Protein AF-I5C9D3-F1 (afdb_monomer_lite)

Foldseek 3Di:
DDDDDDPPPVVVVVVVVCVVVVVVCCVVVVVVVVVVVVVVVVVVVVVVVVVVVVVVVVVVDDDPDPPFPPDWDFAQADEDDPPPDDDDDDDDDDDDDDPDPDPLSRQKTWTFDDDQPPDFTWIQIDGPVPDGAPSNVFTWGSYWYDDPQAIWTWTCPDRDPVQPPWTFTWGQHPVVSDTHTWGIDRAPAKDFDDDDPQKTWMWGDRPPDIDIDITGD

pLDDT: mean 75.54, std 17.69, range [30.23, 96.38]

Organism: NCBI:txid1189621

Radius of gyration: 32.94 Å; chains: 1; bounding box: 60×42×120 Å

Structure (mmCIF, N/CA/C/O backbone):
data_AF-I5C9D3-F1
#
_entry.id   AF-I5C9D3-F1
#
loop_
_atom_site.group_PDB
_atom_site.id
_atom_site.type_symbol
_atom_site.label_atom_id
_atom_site.label_alt_id
_atom_site.label_comp_id
_atom_site.label_asym_id
_atom_site.label_entity_id
_atom_site.label_seq_id
_atom_site.pdbx_PDB_ins_code
_atom_site.Cartn_x
_atom_site.Cartn_y
_atom_site.Cartn_z
_atom_site.occupancy
_atom_site.B_iso_or_equiv
_atom_site.auth_seq_id
_atom_site.auth_comp_id
_atom_site.auth_asym_id
_atom_site.auth_atom_id
_atom_site.pdbx_PDB_model_num
ATOM 1 N N . MET A 1 1 ? 32.362 -18.340 -86.888 1.00 44.56 1 MET A N 1
ATOM 2 C CA . MET A 1 1 ? 33.212 -17.237 -86.382 1.00 44.56 1 MET A CA 1
ATOM 3 C C . MET A 1 1 ? 32.323 -16.003 -86.368 1.00 44.56 1 MET A C 1
ATOM 5 O O . MET A 1 1 ? 31.859 -15.650 -87.432 1.00 44.56 1 MET A O 1
ATOM 9 N N . LEU A 1 2 ? 3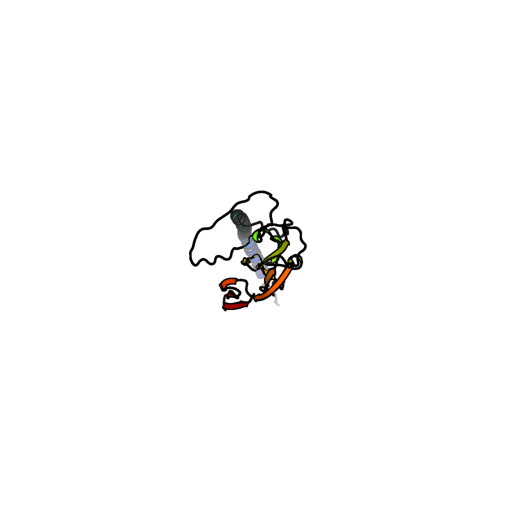1.911 -15.390 -85.261 1.00 42.84 2 LEU A N 1
ATOM 10 C CA . LEU A 1 2 ? 32.605 -15.095 -84.010 1.00 42.84 2 LEU A CA 1
ATOM 11 C C . LEU A 1 2 ? 31.563 -14.928 -82.884 1.00 42.84 2 LEU A C 1
ATOM 13 O O . LEU A 1 2 ? 30.706 -14.055 -82.969 1.00 42.84 2 LEU A O 1
ATOM 17 N N . PHE A 1 3 ? 31.671 -15.722 -81.821 1.00 54.53 3 PHE A N 1
ATOM 18 C CA . PHE A 1 3 ? 31.285 -15.284 -80.479 1.00 54.53 3 PHE A CA 1
ATOM 19 C C . PHE A 1 3 ? 32.591 -14.917 -79.777 1.00 54.53 3 PHE A C 1
ATOM 21 O O . PHE A 1 3 ? 33.431 -15.794 -79.628 1.00 54.53 3 PHE A O 1
ATOM 28 N N . MET A 1 4 ? 32.777 -13.656 -79.384 1.00 46.28 4 MET A N 1
ATOM 29 C CA . MET A 1 4 ? 33.776 -13.205 -78.397 1.00 46.28 4 MET A CA 1
ATOM 30 C C . MET A 1 4 ? 33.366 -11.788 -77.964 1.00 46.28 4 MET A C 1
ATOM 32 O O . MET A 1 4 ? 33.407 -10.852 -78.749 1.00 46.28 4 MET A O 1
ATOM 36 N N . ASN A 1 5 ? 32.642 -11.675 -76.851 1.00 53.62 5 ASN A N 1
ATOM 37 C CA . ASN A 1 5 ? 33.165 -11.427 -75.502 1.00 53.62 5 ASN A CA 1
ATOM 38 C C . ASN A 1 5 ? 33.674 -9.984 -75.311 1.00 53.62 5 ASN A C 1
ATOM 40 O O . ASN A 1 5 ? 34.864 -9.719 -75.424 1.00 53.62 5 ASN A O 1
ATOM 44 N N . ASN A 1 6 ? 32.753 -9.069 -74.986 1.00 52.75 6 ASN A N 1
ATOM 45 C CA . ASN A 1 6 ? 33.064 -7.708 -74.528 1.00 52.75 6 ASN A CA 1
ATOM 46 C C . ASN A 1 6 ? 32.317 -7.351 -73.223 1.00 52.75 6 ASN A C 1
ATOM 48 O O . ASN A 1 6 ? 31.949 -6.202 -73.000 1.00 52.75 6 ASN A O 1
ATOM 52 N N . SER A 1 7 ? 32.033 -8.343 -72.367 1.00 53.72 7 SER A N 1
ATOM 53 C CA . SER A 1 7 ? 31.253 -8.136 -71.131 1.00 53.72 7 SER A CA 1
ATOM 54 C C . SER A 1 7 ? 32.079 -8.230 -69.839 1.00 53.72 7 SER A C 1
ATOM 56 O O . SER A 1 7 ? 31.533 -8.001 -68.763 1.00 53.72 7 SER A O 1
ATOM 58 N N . SER A 1 8 ? 33.379 -8.541 -69.910 1.00 54.94 8 SER A N 1
ATOM 59 C CA . SER A 1 8 ? 34.246 -8.746 -68.734 1.00 54.94 8 SER A CA 1
ATOM 60 C C . SER A 1 8 ? 34.947 -7.476 -68.224 1.00 54.94 8 SER A C 1
ATOM 62 O O . SER A 1 8 ? 35.327 -7.401 -67.055 1.00 54.94 8 SER A O 1
ATOM 64 N N . SER A 1 9 ? 35.115 -6.453 -69.067 1.00 56.62 9 SER A N 1
ATOM 65 C CA . SER A 1 9 ? 35.801 -5.207 -68.675 1.00 56.62 9 SER A CA 1
ATOM 66 C C . SER A 1 9 ? 34.882 -4.230 -67.930 1.00 56.62 9 SER A C 1
ATOM 68 O O . SER A 1 9 ? 35.325 -3.533 -67.019 1.00 56.62 9 SER A O 1
ATOM 70 N N . ILE A 1 10 ? 33.584 -4.219 -68.261 1.00 59.59 10 ILE A N 1
ATOM 71 C CA . ILE A 1 10 ? 32.583 -3.328 -67.647 1.00 59.59 10 ILE A CA 1
ATOM 72 C C . ILE A 1 10 ? 32.251 -3.780 -66.214 1.00 59.59 10 ILE A C 1
ATOM 74 O O . ILE A 1 10 ? 32.163 -2.947 -65.313 1.00 59.59 10 ILE A O 1
ATOM 78 N N . SER A 1 11 ? 32.149 -5.093 -65.967 1.00 60.72 11 SER A N 1
ATOM 79 C CA . SER A 1 11 ? 31.911 -5.654 -64.627 1.00 60.72 11 SER A CA 1
ATOM 80 C C . SER A 1 11 ? 33.066 -5.378 -63.660 1.00 60.72 11 SER A C 1
ATOM 82 O O . SER A 1 11 ? 32.842 -5.095 -62.484 1.00 60.72 11 SER A O 1
ATOM 84 N N . THR A 1 12 ? 34.303 -5.403 -64.161 1.00 67.19 12 THR A N 1
ATOM 85 C CA . THR A 1 12 ? 35.509 -5.151 -63.361 1.00 67.19 12 THR A CA 1
ATOM 86 C C . THR A 1 12 ? 35.604 -3.673 -62.959 1.00 67.19 12 THR A C 1
ATOM 88 O O . THR A 1 12 ? 35.837 -3.366 -61.790 1.00 67.19 12 THR A O 1
ATOM 91 N N . GLY A 1 13 ? 35.328 -2.743 -63.883 1.00 71.94 13 GLY A N 1
ATOM 92 C CA . GLY A 1 13 ? 35.316 -1.302 -63.594 1.00 71.94 13 GLY A CA 1
ATOM 93 C C . GLY A 1 13 ? 34.226 -0.879 -62.600 1.00 71.94 13 GLY A C 1
ATOM 94 O O . GLY A 1 13 ? 34.493 -0.103 -61.682 1.00 71.94 13 GLY A O 1
ATOM 95 N N . LEU A 1 14 ? 33.018 -1.438 -62.724 1.00 79.25 14 LEU A N 1
ATOM 96 C CA . LEU A 1 14 ? 31.890 -1.142 -61.831 1.00 79.25 14 LEU A CA 1
ATOM 97 C C . LEU A 1 14 ? 32.135 -1.687 -60.413 1.00 79.25 14 LEU A C 1
ATOM 99 O O . LEU A 1 14 ? 31.856 -1.003 -59.430 1.00 79.25 14 LEU A O 1
ATOM 103 N N . HIS A 1 15 ? 32.751 -2.868 -60.295 1.00 76.75 15 HIS A N 1
ATOM 104 C CA . HIS A 1 15 ? 33.145 -3.439 -59.005 1.00 76.75 15 HIS A CA 1
ATOM 105 C C . HIS A 1 15 ? 34.202 -2.585 -58.282 1.00 76.75 15 HIS A C 1
ATOM 107 O O . HIS A 1 15 ? 34.102 -2.360 -57.073 1.00 76.75 15 HIS A O 1
ATOM 113 N N . HIS A 1 16 ? 35.190 -2.050 -59.010 1.00 81.06 16 HIS A N 1
ATOM 114 C CA . HIS A 1 16 ? 36.154 -1.111 -58.433 1.00 81.06 16 HIS A CA 1
ATOM 115 C C . HIS A 1 16 ? 35.486 0.199 -57.998 1.00 81.06 16 HIS A C 1
ATOM 117 O O . HIS A 1 16 ? 35.722 0.645 -56.876 1.00 81.06 16 HIS A O 1
ATOM 123 N N . LEU A 1 17 ? 34.612 0.782 -58.826 1.00 84.94 17 LEU A N 1
ATOM 124 C CA . LEU A 1 17 ? 33.878 2.005 -58.486 1.00 84.94 17 LEU A CA 1
ATOM 125 C C . LEU A 1 17 ? 32.998 1.821 -57.241 1.00 84.94 17 LEU A C 1
ATOM 127 O O . LEU A 1 17 ? 33.032 2.653 -56.335 1.00 84.94 17 LEU A O 1
ATOM 131 N N . PHE A 1 18 ? 32.268 0.706 -57.158 1.00 85.94 18 PHE A N 1
ATOM 132 C CA . PHE A 1 18 ? 31.462 0.362 -55.990 1.00 85.94 18 PHE A CA 1
ATOM 133 C C . PHE A 1 18 ? 32.323 0.262 -54.728 1.00 85.94 18 PHE A C 1
ATOM 135 O O . PHE A 1 18 ? 31.988 0.866 -53.712 1.00 85.94 18 PHE A O 1
ATOM 142 N N . ARG A 1 19 ? 33.476 -0.417 -54.798 1.00 83.88 19 ARG A N 1
ATOM 143 C CA . ARG A 1 19 ? 34.412 -0.517 -53.669 1.00 83.88 19 ARG A CA 1
ATOM 144 C C . ARG A 1 19 ? 34.913 0.854 -53.208 1.00 83.88 19 ARG A C 1
ATOM 146 O O . ARG A 1 19 ? 35.034 1.065 -52.006 1.00 83.88 19 ARG A O 1
ATOM 153 N N . TYR A 1 20 ? 35.183 1.778 -54.129 1.00 91.62 20 TYR A N 1
ATOM 154 C CA . TYR A 1 20 ? 35.608 3.14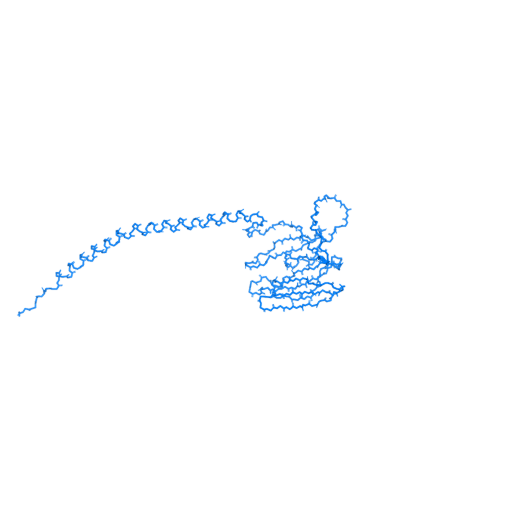0 -53.789 1.00 91.62 20 TYR A CA 1
ATOM 155 C C . TYR A 1 20 ? 34.497 3.957 -53.125 1.00 91.62 20 TYR A C 1
ATOM 157 O O . TYR A 1 20 ? 34.738 4.558 -52.079 1.00 91.62 20 TYR A O 1
ATOM 165 N N . ILE A 1 21 ? 33.287 3.950 -53.692 1.00 91.94 21 ILE A N 1
ATOM 166 C CA . ILE A 1 21 ? 32.133 4.673 -53.133 1.00 91.94 21 ILE A CA 1
ATOM 167 C C . ILE A 1 21 ? 31.781 4.117 -51.754 1.00 91.94 21 ILE A C 1
ATOM 169 O O . ILE A 1 21 ? 31.608 4.877 -50.803 1.00 91.94 21 ILE A O 1
ATOM 173 N N . TRP A 1 22 ? 31.733 2.792 -51.630 1.00 89.12 22 TRP A N 1
ATOM 174 C CA . TRP A 1 22 ? 31.460 2.112 -50.372 1.00 89.12 22 TRP A CA 1
ATOM 175 C C . TRP A 1 22 ? 32.513 2.469 -49.324 1.00 89.12 22 TRP A C 1
ATOM 177 O O . TRP A 1 22 ? 32.169 2.948 -48.252 1.00 89.12 22 TRP A O 1
ATOM 187 N N . ASN A 1 23 ? 33.803 2.361 -49.649 1.00 91.38 23 ASN A N 1
ATOM 188 C CA . ASN A 1 23 ? 34.864 2.738 -48.717 1.00 91.38 23 ASN A CA 1
ATOM 189 C C . ASN A 1 23 ? 34.771 4.219 -48.296 1.00 91.38 23 ASN A C 1
ATOM 191 O O . ASN A 1 23 ? 34.950 4.535 -47.124 1.00 91.38 23 ASN A O 1
ATOM 195 N N . GLY A 1 24 ? 34.415 5.118 -49.221 1.00 94.44 24 GLY A N 1
ATOM 196 C CA . GLY A 1 24 ? 34.177 6.531 -48.920 1.00 94.44 24 GLY A CA 1
ATOM 197 C C . GLY A 1 24 ? 33.017 6.756 -47.945 1.00 94.44 24 GLY A C 1
ATOM 198 O O . GLY A 1 24 ? 33.167 7.503 -46.979 1.00 94.44 24 GLY A O 1
ATOM 199 N N . ILE A 1 25 ? 31.889 6.066 -48.145 1.00 94.25 25 ILE A N 1
ATOM 200 C CA . ILE A 1 25 ? 30.735 6.113 -47.234 1.00 94.25 25 ILE A CA 1
ATOM 201 C C . ILE A 1 25 ? 31.135 5.643 -45.836 1.00 94.25 25 ILE A C 1
ATOM 203 O O . ILE A 1 25 ? 30.821 6.319 -44.858 1.00 94.25 25 ILE A O 1
ATOM 207 N N . PHE A 1 26 ? 31.860 4.528 -45.723 1.00 91.44 26 PHE A N 1
ATOM 208 C CA . PHE A 1 26 ? 32.274 4.002 -44.422 1.00 91.44 26 PHE A CA 1
ATOM 209 C C . PHE A 1 26 ? 33.197 4.971 -43.689 1.00 91.44 26 PHE A C 1
ATOM 211 O O . PHE A 1 26 ? 32.936 5.294 -42.531 1.00 91.44 26 PHE A O 1
ATOM 218 N N . VAL A 1 27 ? 34.211 5.500 -44.376 1.00 94.25 27 VAL A N 1
ATOM 219 C CA . VAL A 1 27 ? 35.160 6.462 -43.797 1.00 94.25 27 VAL A CA 1
ATOM 220 C C . VAL A 1 27 ? 34.457 7.742 -43.341 1.00 94.25 27 VAL A C 1
ATOM 222 O O . VAL A 1 27 ? 34.796 8.269 -42.285 1.00 94.25 27 VAL A O 1
ATOM 225 N N . LEU A 1 28 ? 33.454 8.220 -44.083 1.00 93.00 28 LEU A N 1
ATOM 226 C CA . LEU A 1 28 ? 32.702 9.420 -43.712 1.00 93.00 28 LEU A CA 1
ATOM 227 C C . LEU A 1 28 ? 31.676 9.159 -42.597 1.00 93.00 28 LEU A C 1
ATOM 229 O O . LEU A 1 28 ? 31.485 9.998 -41.721 1.00 93.00 28 LEU A O 1
ATOM 233 N N . SER A 1 29 ? 31.022 7.996 -42.607 1.00 93.69 29 SER A N 1
ATOM 234 C CA . SER A 1 29 ? 29.993 7.643 -41.621 1.00 93.69 29 SER A CA 1
ATOM 235 C C . SER A 1 29 ? 30.571 7.292 -40.251 1.00 93.69 29 SER A C 1
ATOM 237 O O . SER A 1 29 ? 29.921 7.534 -39.236 1.00 93.69 29 SER A O 1
ATOM 239 N N . TYR A 1 30 ? 31.790 6.747 -40.197 1.00 92.94 30 TYR A N 1
ATOM 240 C CA . TYR A 1 30 ? 32.359 6.212 -38.963 1.00 92.94 30 TYR A CA 1
ATOM 241 C C . TYR A 1 30 ? 32.570 7.290 -37.880 1.00 92.94 30 TYR A C 1
ATOM 243 O O . TYR A 1 30 ? 32.123 7.080 -36.752 1.00 92.94 30 TYR A O 1
ATOM 251 N N . PRO A 1 31 ? 33.131 8.480 -38.181 1.00 94.25 31 PRO A N 1
ATOM 252 C CA . PRO A 1 31 ? 33.214 9.576 -37.213 1.00 94.25 31 PRO A CA 1
ATOM 253 C C . PRO A 1 31 ? 31.838 10.082 -36.756 1.00 94.25 31 PRO A C 1
ATOM 255 O O . PRO A 1 31 ? 31.653 10.416 -35.585 1.00 94.25 31 PRO A O 1
ATOM 258 N N . ILE A 1 32 ? 30.854 10.110 -37.660 1.00 94.69 32 ILE A N 1
ATOM 259 C CA . ILE A 1 32 ? 29.490 10.572 -37.360 1.00 94.69 32 ILE A CA 1
ATOM 260 C C . ILE A 1 32 ? 28.807 9.597 -36.392 1.00 94.69 32 ILE A C 1
ATOM 262 O O . ILE A 1 32 ? 28.249 10.009 -35.379 1.00 94.69 32 ILE A O 1
ATOM 266 N N . LEU A 1 33 ? 28.908 8.293 -36.646 1.00 93.50 33 LEU A N 1
ATOM 267 C CA . LEU A 1 33 ? 28.360 7.265 -35.761 1.00 93.50 33 LEU A CA 1
ATOM 268 C C . LEU A 1 33 ? 29.079 7.230 -34.408 1.00 93.50 33 LEU A C 1
ATOM 270 O O . LEU A 1 33 ? 28.426 7.104 -33.373 1.00 93.50 33 LEU A O 1
ATOM 274 N N . ALA A 1 34 ? 30.405 7.389 -34.398 1.00 95.12 34 ALA A N 1
ATOM 275 C CA . ALA A 1 34 ? 31.191 7.420 -33.167 1.00 95.12 34 ALA A CA 1
ATOM 276 C C . ALA A 1 34 ? 30.808 8.609 -32.272 1.00 95.12 34 ALA A C 1
ATOM 278 O O . ALA A 1 34 ? 30.616 8.447 -31.067 1.00 95.12 34 ALA A O 1
ATOM 279 N N . THR A 1 35 ? 30.647 9.797 -32.859 1.00 96.38 35 THR A N 1
ATOM 280 C CA . THR A 1 35 ? 30.214 10.998 -32.127 1.00 96.38 35 THR A CA 1
ATOM 281 C C . THR A 1 35 ? 28.774 10.885 -31.640 1.00 96.38 35 THR A C 1
ATOM 283 O O . THR A 1 35 ? 28.504 11.228 -30.491 1.00 96.38 35 THR A O 1
ATOM 286 N N . PHE A 1 36 ? 27.867 10.334 -32.451 1.00 95.44 36 PHE A N 1
ATOM 287 C CA . PHE A 1 36 ? 26.487 10.088 -32.036 1.00 95.44 36 PHE A CA 1
ATOM 288 C C . PHE A 1 36 ? 26.401 9.079 -30.883 1.00 95.44 36 PHE A C 1
ATOM 290 O O . PHE A 1 36 ? 25.687 9.316 -29.912 1.00 95.44 36 PHE A O 1
ATOM 297 N N . GLY A 1 37 ? 27.172 7.989 -30.943 1.00 94.06 37 GLY A N 1
ATOM 298 C CA . GLY A 1 37 ? 27.251 7.001 -29.866 1.00 94.06 37 GLY A CA 1
ATOM 299 C C . GLY A 1 37 ? 27.794 7.597 -28.568 1.00 94.06 37 GLY A C 1
ATOM 300 O O . GLY A 1 37 ? 27.213 7.391 -27.503 1.00 94.06 37 GLY A O 1
ATOM 301 N N . LEU A 1 38 ? 28.860 8.400 -28.651 1.00 95.19 38 LEU A N 1
ATOM 302 C CA . LEU A 1 38 ? 29.421 9.086 -27.487 1.00 95.19 38 LEU A CA 1
ATOM 303 C C . LEU A 1 38 ? 28.428 10.091 -26.882 1.00 95.19 38 LEU A C 1
ATOM 305 O O . LEU A 1 38 ? 28.276 10.150 -25.662 1.00 95.19 38 LEU A O 1
ATOM 309 N N . LEU A 1 39 ? 27.721 10.845 -27.727 1.00 95.94 39 LEU A N 1
ATOM 310 C CA . LEU A 1 39 ? 26.696 11.797 -27.303 1.00 95.94 39 LEU A CA 1
ATOM 311 C C . LEU A 1 39 ? 25.523 11.078 -26.631 1.00 95.94 39 LEU A C 1
ATOM 313 O O . LEU A 1 39 ? 25.083 11.496 -25.563 1.00 95.94 39 LEU A O 1
ATOM 317 N N . PHE A 1 40 ? 25.060 9.966 -27.202 1.00 95.81 40 PHE A N 1
ATOM 318 C CA . PHE A 1 40 ? 23.996 9.148 -26.626 1.00 95.81 40 PHE A CA 1
ATOM 319 C C . PHE A 1 40 ? 24.387 8.590 -25.253 1.00 95.81 40 PHE A C 1
ATOM 321 O O . PHE A 1 40 ? 23.622 8.718 -24.299 1.00 95.81 40 PHE A O 1
ATOM 328 N N . ILE A 1 41 ? 25.604 8.051 -25.113 1.00 95.38 41 ILE A N 1
ATOM 329 C CA . ILE A 1 41 ? 26.126 7.594 -23.818 1.00 95.38 41 ILE A CA 1
ATOM 330 C C . ILE A 1 41 ? 26.148 8.761 -22.823 1.00 95.38 41 ILE A C 1
ATOM 332 O O . ILE A 1 41 ? 25.612 8.633 -21.723 1.00 95.38 41 ILE A O 1
ATOM 336 N N . GLY A 1 42 ? 26.675 9.923 -23.216 1.00 94.88 42 GLY A N 1
ATOM 337 C CA . GLY A 1 42 ? 26.668 11.124 -22.377 1.00 94.88 42 GLY A CA 1
ATOM 338 C C . GLY A 1 42 ? 25.261 11.527 -21.926 1.00 94.88 42 GLY A C 1
ATOM 339 O O . GLY A 1 42 ? 25.048 11.814 -20.749 1.00 94.88 42 GLY A O 1
ATOM 340 N N . LEU A 1 43 ? 24.281 11.466 -22.830 1.00 95.38 43 LEU A N 1
ATOM 341 C CA . LEU A 1 43 ? 22.883 11.761 -22.528 1.00 95.38 43 LEU A CA 1
ATOM 342 C C . LEU A 1 43 ? 22.296 10.764 -21.519 1.00 95.38 43 LEU A C 1
ATOM 344 O O . LEU A 1 43 ? 21.658 11.174 -20.552 1.00 95.38 43 LEU A O 1
ATOM 348 N N . THR A 1 44 ? 22.549 9.463 -21.683 1.00 93.25 44 THR A N 1
ATOM 349 C CA . THR A 1 44 ? 22.086 8.451 -20.716 1.00 93.25 44 THR A CA 1
ATOM 350 C C . THR A 1 44 ? 22.705 8.647 -19.328 1.00 93.25 44 THR A C 1
ATOM 352 O O . THR A 1 44 ? 22.010 8.520 -18.318 1.00 93.25 44 THR A O 1
ATOM 355 N N . TYR A 1 45 ? 23.980 9.045 -19.253 1.00 94.75 45 TYR A N 1
ATOM 356 C CA . TYR A 1 45 ? 24.627 9.404 -17.990 1.00 94.75 45 TYR A CA 1
ATOM 357 C C . TYR A 1 45 ? 24.046 10.676 -17.376 1.00 94.75 45 TYR A C 1
ATOM 359 O O . TYR A 1 45 ? 23.880 10.731 -16.158 1.00 94.75 45 TYR A O 1
ATOM 367 N N . LEU A 1 46 ? 23.694 11.671 -18.193 1.00 93.50 46 LEU A N 1
ATOM 368 C CA . LEU A 1 46 ? 23.025 12.881 -17.728 1.00 93.50 46 LEU A CA 1
ATOM 369 C C . LEU A 1 46 ? 21.672 12.544 -17.094 1.00 93.50 46 LEU A C 1
ATOM 371 O O . LEU A 1 46 ? 21.417 12.958 -15.968 1.00 93.50 46 LEU A O 1
ATOM 375 N N . PHE A 1 47 ? 20.840 11.737 -17.758 1.00 91.94 47 PHE A N 1
ATOM 376 C CA . PHE A 1 47 ? 19.568 11.281 -17.189 1.00 91.94 47 PHE A CA 1
ATOM 377 C C . PHE A 1 47 ? 19.760 10.456 -15.912 1.00 91.94 47 PHE A C 1
ATOM 379 O O . PHE A 1 47 ? 19.019 10.644 -14.952 1.00 91.94 47 PHE A O 1
ATOM 386 N N . SER A 1 48 ? 20.783 9.601 -15.853 1.00 90.44 48 SER A N 1
ATOM 387 C CA . SER A 1 48 ? 21.136 8.858 -14.635 1.00 90.44 48 SER A CA 1
ATOM 388 C C . SER A 1 48 ? 21.551 9.791 -13.488 1.00 90.44 48 SER A C 1
ATOM 390 O O . SER A 1 48 ? 21.098 9.639 -12.352 1.00 90.44 48 SER A O 1
ATOM 392 N N . GLY A 1 49 ? 22.357 10.813 -13.786 1.00 88.69 49 GLY A N 1
ATOM 393 C CA . GLY A 1 49 ? 22.765 11.841 -12.830 1.00 88.69 49 GLY A CA 1
ATOM 394 C C . GLY A 1 49 ? 21.588 12.680 -12.336 1.00 88.69 49 GLY A C 1
ATOM 395 O O . GLY A 1 49 ? 21.438 12.863 -11.130 1.00 88.69 49 GLY A O 1
ATOM 396 N N . ILE A 1 50 ? 20.715 13.121 -13.245 1.00 88.12 50 ILE A N 1
ATOM 397 C CA . ILE A 1 50 ? 19.484 13.849 -12.917 1.00 88.12 50 ILE A CA 1
ATOM 398 C C . ILE A 1 50 ? 18.563 12.966 -12.075 1.00 88.12 50 ILE A C 1
ATOM 400 O O . ILE A 1 50 ? 18.059 13.434 -11.064 1.00 88.12 50 ILE A O 1
ATOM 404 N N . SER A 1 51 ? 18.399 11.685 -12.410 1.00 81.62 51 SER A N 1
ATOM 405 C CA . SER A 1 51 ? 17.608 10.751 -11.605 1.00 81.62 51 SER A CA 1
ATOM 406 C C . SER A 1 51 ? 18.148 10.653 -10.180 1.00 81.62 51 SER A C 1
ATOM 408 O O . SER A 1 51 ? 17.369 10.766 -9.240 1.00 81.62 51 SER A O 1
ATOM 410 N N . ARG A 1 52 ? 19.470 10.506 -10.006 1.00 81.19 52 ARG A N 1
ATOM 411 C CA . ARG A 1 52 ? 20.112 10.469 -8.678 1.00 81.19 52 ARG A CA 1
ATOM 412 C C . ARG A 1 52 ? 19.962 11.785 -7.917 1.00 81.19 52 ARG A C 1
ATOM 414 O O . ARG A 1 52 ? 19.797 11.790 -6.698 1.00 81.19 52 ARG A O 1
ATOM 421 N N . LEU A 1 53 ? 20.034 12.905 -8.628 1.00 85.31 53 LEU A N 1
ATOM 422 C CA . LEU A 1 53 ? 19.871 14.234 -8.054 1.00 85.31 53 LEU A CA 1
ATOM 423 C C . LEU A 1 53 ? 18.422 14.467 -7.601 1.00 85.31 53 LEU A C 1
ATOM 425 O O . LEU A 1 53 ? 18.197 14.935 -6.490 1.00 85.31 53 LEU A O 1
ATOM 429 N N . LEU A 1 54 ? 17.444 14.071 -8.416 1.00 79.31 54 LEU A N 1
ATOM 430 C CA . LEU A 1 54 ? 16.019 14.145 -8.093 1.00 79.31 54 LEU A CA 1
ATOM 431 C C . LEU A 1 54 ? 15.653 13.219 -6.932 1.00 79.31 54 LEU A C 1
ATOM 433 O O . LEU A 1 54 ? 14.952 13.650 -6.022 1.00 79.31 54 LEU A O 1
ATOM 437 N N . THR A 1 55 ? 16.180 11.989 -6.890 1.00 71.06 55 THR A N 1
ATOM 438 C CA . THR A 1 55 ? 15.992 11.105 -5.726 1.00 71.06 55 THR A CA 1
ATOM 439 C C . THR A 1 55 ? 16.609 11.692 -4.461 1.00 71.06 55 THR A C 1
ATOM 441 O O . THR A 1 55 ? 16.071 11.506 -3.378 1.00 71.06 55 THR A O 1
ATOM 444 N N . ARG A 1 56 ? 17.704 12.455 -4.581 1.00 71.25 56 ARG A N 1
ATOM 445 C CA . ARG A 1 56 ? 18.320 13.137 -3.439 1.00 71.25 56 ARG A CA 1
ATOM 446 C C . ARG A 1 56 ? 17.493 14.326 -2.952 1.00 71.25 56 ARG A C 1
ATOM 448 O O . ARG A 1 56 ? 17.487 14.575 -1.757 1.00 71.25 56 ARG A O 1
ATOM 455 N N . PHE A 1 57 ? 16.778 15.040 -3.818 1.00 68.62 57 PHE A N 1
ATOM 456 C CA . PHE A 1 57 ? 15.836 16.083 -3.383 1.00 68.62 57 PHE A CA 1
ATOM 457 C C . PHE A 1 57 ? 14.503 15.517 -2.876 1.00 68.62 57 PHE A C 1
ATOM 459 O O . PHE A 1 57 ? 13.832 16.161 -2.077 1.00 68.62 57 PHE A O 1
ATOM 466 N N . ARG A 1 58 ? 14.166 14.281 -3.252 1.00 54.44 58 ARG A N 1
ATOM 467 C CA . ARG A 1 58 ? 13.066 13.489 -2.686 1.00 54.44 58 ARG A CA 1
ATOM 468 C C . ARG A 1 58 ? 13.475 12.745 -1.399 1.00 54.44 58 ARG A C 1
ATOM 470 O O . ARG A 1 58 ? 12.927 11.701 -1.093 1.00 54.44 58 ARG A O 1
ATOM 477 N N . SER A 1 59 ? 14.443 13.247 -0.634 1.00 48.12 59 SER A N 1
ATOM 478 C CA . SER A 1 59 ? 14.865 12.641 0.644 1.00 48.12 59 SER A CA 1
ATOM 479 C C . SER A 1 59 ? 14.119 13.209 1.861 1.00 48.12 59 SER A C 1
ATOM 481 O O . SER A 1 59 ? 14.626 13.189 2.978 1.00 48.12 59 SER A O 1
ATOM 483 N N . GLY A 1 60 ? 12.894 13.701 1.644 1.00 47.72 60 GLY A N 1
ATOM 484 C CA . GLY A 1 60 ? 11.887 13.872 2.698 1.00 47.72 60 GLY A CA 1
ATOM 485 C C . GLY A 1 60 ? 10.924 12.684 2.814 1.00 47.72 60 GLY A C 1
ATOM 486 O O . GLY A 1 60 ? 10.074 12.685 3.694 1.00 47.72 60 GLY A O 1
ATOM 487 N N . GLU A 1 61 ? 11.042 11.680 1.942 1.00 52.19 61 GLU A N 1
ATOM 488 C CA . GLU A 1 61 ? 10.210 10.478 1.943 1.00 52.19 61 GLU A CA 1
ATOM 489 C C . GLU A 1 61 ? 11.134 9.267 1.749 1.00 52.19 61 GLU A C 1
ATOM 491 O O . GLU A 1 61 ? 12.016 9.277 0.890 1.00 52.19 61 GLU A O 1
ATOM 496 N N . GLU A 1 62 ? 11.003 8.290 2.639 1.00 51.19 62 GLU A N 1
ATOM 497 C CA . GLU A 1 62 ? 12.015 7.288 2.972 1.00 51.19 62 GLU A CA 1
ATOM 498 C C . GLU A 1 62 ? 12.519 6.434 1.792 1.00 51.19 62 GLU A C 1
ATOM 500 O O . GLU A 1 62 ? 11.820 6.171 0.811 1.00 51.19 62 GLU A O 1
ATOM 505 N N . GLU A 1 63 ? 13.778 6.000 1.919 1.00 44.66 63 GLU A N 1
ATOM 506 C CA . GLU A 1 63 ? 14.564 5.281 0.919 1.00 44.66 63 GLU A CA 1
ATOM 507 C C . GLU A 1 63 ? 13.810 4.151 0.207 1.00 44.66 63 GLU A C 1
ATOM 509 O O . GLU A 1 63 ? 13.339 3.175 0.790 1.00 44.66 63 GLU A O 1
ATOM 514 N N . MET A 1 64 ? 13.824 4.238 -1.121 1.00 44.62 64 MET A N 1
ATOM 515 C CA . MET A 1 64 ? 13.468 3.169 -2.042 1.00 44.62 64 MET A CA 1
ATOM 516 C C . MET A 1 64 ? 14.578 2.105 -2.045 1.00 44.62 64 MET A C 1
ATOM 518 O O . MET A 1 64 ? 15.342 1.980 -2.997 1.00 44.62 64 MET A O 1
ATOM 522 N N . SER A 1 65 ? 14.667 1.335 -0.965 1.00 35.75 65 SER A N 1
ATOM 523 C CA . SER A 1 65 ? 15.295 0.018 -0.975 1.00 35.75 65 SER A CA 1
ATOM 524 C C . SER A 1 65 ? 14.213 -1.014 -0.664 1.00 35.75 65 SER A C 1
ATOM 526 O O . SER A 1 65 ? 13.479 -0.833 0.305 1.00 35.75 65 SER A O 1
ATOM 528 N N . PRO A 1 66 ? 14.102 -2.134 -1.399 1.00 39.78 66 PRO A N 1
ATOM 529 C CA . PRO A 1 66 ? 13.284 -3.274 -0.985 1.00 39.78 66 PRO A CA 1
ATOM 530 C C . PRO A 1 66 ? 13.913 -4.010 0.215 1.00 39.78 66 PRO A C 1
ATOM 532 O O . PRO A 1 66 ? 13.693 -5.205 0.407 1.00 39.78 66 PRO A O 1
ATOM 535 N N . THR A 1 67 ? 14.717 -3.321 1.029 1.00 40.22 67 THR A N 1
ATOM 536 C CA . THR A 1 67 ? 15.067 -3.802 2.353 1.00 40.22 67 THR A CA 1
ATOM 537 C C . THR A 1 67 ? 13.823 -3.594 3.195 1.00 40.22 67 THR A C 1
ATOM 539 O O . THR A 1 67 ? 13.549 -2.481 3.633 1.00 40.22 67 THR A O 1
ATOM 542 N N . LEU A 1 68 ? 13.048 -4.663 3.373 1.00 52.81 68 LEU A N 1
ATOM 543 C CA . LEU A 1 68 ? 12.070 -4.798 4.447 1.00 52.81 68 LEU A CA 1
ATOM 544 C C . LEU A 1 68 ? 12.660 -4.135 5.695 1.00 52.81 68 LEU A C 1
ATOM 546 O O . LEU A 1 68 ? 13.608 -4.672 6.273 1.00 52.81 68 LEU A O 1
ATOM 550 N N . SER A 1 69 ? 12.191 -2.933 6.045 1.00 49.22 69 SER A N 1
ATOM 551 C CA . SER A 1 69 ? 12.689 -2.219 7.216 1.00 49.22 69 SER A CA 1
ATOM 552 C C . SER A 1 69 ? 12.454 -3.143 8.402 1.00 49.22 69 SER A C 1
ATOM 554 O O . SER A 1 69 ? 11.318 -3.406 8.788 1.00 49.22 69 SER A O 1
ATOM 556 N N . GLY A 1 70 ? 13.532 -3.722 8.934 1.00 59.31 70 GLY A N 1
ATOM 557 C CA . GLY A 1 70 ? 13.449 -4.704 10.013 1.00 59.31 70 GLY A CA 1
ATOM 558 C C . GLY A 1 70 ? 12.885 -4.108 11.300 1.00 59.31 70 GLY A C 1
ATOM 559 O O . GLY A 1 70 ? 12.420 -4.863 12.153 1.00 59.31 70 GLY A O 1
ATOM 560 N N . SER A 1 71 ? 12.910 -2.777 11.405 1.00 74.06 71 SER A N 1
ATOM 561 C CA . SER A 1 71 ? 12.464 -2.020 12.563 1.00 74.06 71 SER A CA 1
ATOM 562 C C . SER A 1 71 ? 10.974 -1.723 12.502 1.00 74.06 71 SER A C 1
ATOM 564 O O . SER A 1 71 ? 10.481 -1.164 11.520 1.00 74.06 71 SER A O 1
ATOM 566 N N . TRP A 1 72 ? 10.302 -2.046 13.598 1.00 79.50 72 TRP A N 1
ATOM 567 C CA . TRP A 1 72 ? 8.965 -1.569 13.914 1.00 79.50 72 TRP A CA 1
ATOM 568 C C . TRP A 1 72 ? 8.993 -0.053 14.131 1.00 79.50 72 TRP A C 1
ATOM 570 O O . TRP A 1 72 ? 9.977 0.480 14.653 1.00 79.50 72 TRP A O 1
ATOM 580 N N . LYS A 1 73 ? 7.945 0.636 13.680 1.00 80.00 73 LYS A N 1
ATOM 581 C CA . LYS A 1 73 ? 7.748 2.081 13.840 1.00 80.00 73 LYS A CA 1
ATOM 582 C C . LYS A 1 73 ? 6.353 2.333 14.397 1.00 80.00 73 LYS A C 1
ATOM 584 O O . LYS A 1 73 ? 5.413 1.658 13.992 1.00 80.00 73 LYS A O 1
ATOM 589 N N . THR A 1 74 ? 6.204 3.308 15.287 1.00 78.25 74 THR A N 1
ATOM 590 C CA . THR A 1 74 ? 4.888 3.715 15.800 1.00 78.25 74 THR A CA 1
ATOM 591 C C . THR A 1 74 ? 3.993 4.181 14.654 1.00 78.25 74 THR A C 1
ATOM 593 O O . THR A 1 74 ? 4.423 4.971 13.807 1.00 78.25 74 THR A O 1
ATOM 596 N N . VAL A 1 75 ? 2.759 3.677 14.621 1.00 78.69 75 VAL A N 1
ATOM 597 C CA . VAL A 1 75 ? 1.761 4.070 13.622 1.00 78.69 75 VAL A CA 1
ATOM 598 C C . VAL A 1 75 ? 1.356 5.523 13.853 1.00 78.69 75 VAL A C 1
ATOM 600 O O . VAL A 1 75 ? 1.056 5.923 14.973 1.00 78.69 75 VAL A O 1
ATOM 603 N N . GLN A 1 76 ? 1.334 6.320 12.785 1.00 73.50 76 GLN A N 1
ATOM 604 C CA . GLN A 1 76 ? 0.714 7.643 12.821 1.00 73.50 76 GLN A CA 1
ATOM 605 C C . GLN A 1 76 ? -0.794 7.454 12.676 1.00 73.50 76 GLN A C 1
ATOM 607 O O . GLN A 1 76 ? -1.282 7.143 11.591 1.00 73.50 76 GLN A O 1
ATOM 612 N N . VAL A 1 77 ? -1.517 7.591 13.782 1.00 73.56 77 VAL A N 1
ATOM 613 C CA . VA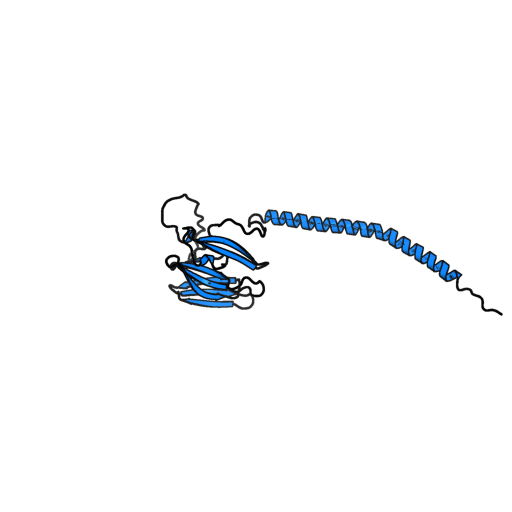L A 1 77 ? -2.973 7.464 13.794 1.00 73.56 77 VAL A CA 1
ATOM 614 C C . VAL A 1 77 ? -3.592 8.786 13.364 1.00 73.56 77 VAL A C 1
ATOM 616 O O . VAL A 1 77 ? -3.260 9.850 13.890 1.00 73.56 77 VAL A O 1
ATOM 619 N N . GLN A 1 78 ? -4.476 8.731 12.371 1.00 68.94 78 GLN A N 1
ATOM 620 C CA . GLN A 1 78 ? -5.171 9.911 11.889 1.00 68.94 78 GLN A CA 1
ATOM 621 C C . GLN A 1 78 ? -6.428 10.123 12.731 1.00 68.94 78 GLN A C 1
ATOM 623 O O . GLN A 1 78 ? -7.377 9.341 12.665 1.00 68.94 78 GLN A O 1
ATOM 628 N N . ALA A 1 79 ? -6.436 11.196 13.522 1.00 59.09 79 ALA A N 1
ATOM 629 C CA . ALA A 1 79 ? -7.634 11.619 14.231 1.00 59.09 79 ALA A CA 1
ATOM 630 C C . ALA A 1 79 ? -8.710 12.017 13.210 1.00 59.09 79 ALA A C 1
ATOM 632 O O . ALA A 1 79 ? -8.461 12.819 12.303 1.00 59.09 79 ALA A O 1
ATOM 633 N N . PHE A 1 80 ? -9.909 11.455 13.348 1.00 51.69 80 PHE A N 1
ATOM 634 C CA . PHE A 1 80 ? -11.061 11.894 12.574 1.00 51.69 80 PHE A CA 1
ATOM 635 C C . PHE A 1 80 ? -11.505 13.273 13.084 1.00 51.69 80 PHE A C 1
ATOM 637 O O . PHE A 1 80 ? -12.142 13.391 14.130 1.00 51.69 80 PHE A O 1
ATOM 644 N N . LEU A 1 81 ? -11.125 14.332 12.365 1.00 48.38 81 LEU A N 1
ATOM 645 C CA . LEU A 1 81 ? -11.583 15.689 12.652 1.00 48.38 81 LEU A CA 1
ATOM 646 C C . LEU A 1 81 ? -13.022 15.852 12.155 1.00 48.38 81 LEU A C 1
ATOM 648 O O . LEU A 1 81 ? -13.263 16.009 10.959 1.00 48.38 81 LEU A O 1
ATOM 652 N N . ASN A 1 82 ? -13.976 15.876 13.084 1.00 45.47 82 ASN A N 1
ATOM 653 C CA . ASN A 1 82 ? -15.302 16.450 12.853 1.00 45.47 82 ASN A CA 1
ATOM 654 C C . ASN A 1 82 ? -15.198 17.990 12.807 1.00 45.47 82 ASN A C 1
ATOM 656 O O . ASN A 1 82 ? -15.729 18.688 13.668 1.00 45.47 82 ASN A O 1
ATOM 660 N N . ASP A 1 83 ? -14.496 18.546 11.817 1.00 41.00 83 ASP A N 1
ATOM 661 C CA . ASP A 1 83 ? -14.323 19.998 11.700 1.00 41.00 83 ASP A CA 1
ATOM 662 C C . ASP A 1 83 ? -15.477 20.632 10.910 1.00 41.00 83 ASP A C 1
ATOM 664 O O . ASP A 1 83 ? -15.367 20.982 9.735 1.00 41.00 83 ASP A O 1
ATOM 668 N N . ALA A 1 84 ? -16.583 20.877 11.617 1.00 35.97 84 ALA A N 1
ATOM 669 C CA . ALA A 1 84 ? -17.456 22.016 11.322 1.00 35.97 84 ALA A CA 1
ATOM 670 C C . ALA A 1 84 ? -16.863 23.354 11.823 1.00 35.97 84 ALA A C 1
ATOM 672 O O . ALA A 1 84 ? -17.496 24.400 11.692 1.00 35.97 84 ALA A O 1
ATOM 673 N N . ALA A 1 85 ? -15.649 23.366 12.375 1.00 34.69 85 ALA A N 1
ATOM 674 C CA . ALA A 1 85 ? -14.945 24.592 12.721 1.00 34.69 85 ALA A CA 1
ATOM 675 C C . ALA A 1 85 ? -13.438 24.350 12.656 1.00 34.69 85 ALA A C 1
ATOM 677 O O . ALA A 1 85 ? -12.872 23.719 13.538 1.00 34.69 85 ALA A O 1
ATOM 678 N N . GLY A 1 86 ? -12.797 24.860 11.604 1.00 36.69 86 GLY A N 1
ATOM 679 C CA . GLY A 1 86 ? -11.355 24.746 11.449 1.00 36.69 86 GLY A CA 1
ATOM 680 C C . GLY A 1 86 ? -10.606 25.328 12.646 1.00 36.69 86 GLY A C 1
ATOM 681 O O . GLY A 1 86 ? -10.788 26.4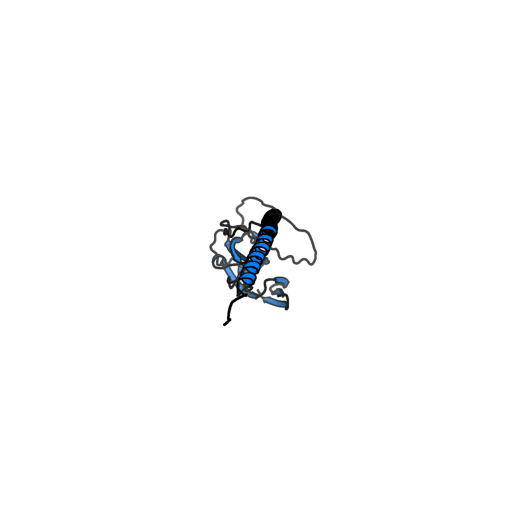97 12.988 1.00 36.69 86 GLY A O 1
ATOM 682 N N . ALA A 1 87 ? -9.715 24.533 13.234 1.00 30.88 87 ALA A N 1
ATOM 683 C CA . ALA A 1 87 ? -8.667 25.035 14.109 1.00 30.88 87 ALA A CA 1
ATOM 684 C C . ALA A 1 87 ? -7.458 24.087 14.142 1.00 30.88 87 ALA A C 1
ATOM 686 O O . ALA A 1 87 ? -7.511 22.984 14.665 1.00 30.88 87 ALA A O 1
ATOM 687 N N . SER A 1 88 ? -6.355 24.607 13.595 1.00 30.23 88 SER A N 1
ATOM 688 C CA . SER A 1 88 ? -4.947 24.341 13.918 1.00 30.23 88 SER A CA 1
ATOM 689 C C . SER A 1 88 ? -4.496 22.905 14.214 1.00 30.23 88 SER A C 1
ATOM 691 O O . SER A 1 88 ? -4.696 22.366 15.298 1.00 30.23 88 SER A O 1
ATOM 693 N N . VAL A 1 89 ? -3.671 22.418 13.284 1.00 40.72 89 VAL A N 1
ATOM 694 C CA . VAL A 1 89 ? -2.533 21.513 13.490 1.00 40.72 89 VAL A CA 1
ATOM 695 C C . VAL A 1 89 ? -1.922 21.687 14.886 1.00 40.72 89 VAL A C 1
ATOM 697 O O . VAL A 1 89 ? -1.221 22.665 15.147 1.00 40.72 89 VAL A O 1
ATOM 700 N N . ALA A 1 90 ? -2.156 20.714 15.763 1.00 30.86 90 ALA A N 1
ATOM 701 C CA . ALA A 1 90 ? -1.369 20.515 16.967 1.00 30.86 90 ALA A CA 1
ATOM 702 C C . ALA A 1 90 ? -0.413 19.346 16.710 1.00 30.86 90 ALA A C 1
ATOM 704 O O . ALA A 1 90 ? -0.786 18.178 16.770 1.00 30.86 90 ALA A O 1
ATOM 705 N N . GLN A 1 91 ? 0.835 19.684 16.388 1.00 40.56 91 GLN A N 1
ATOM 706 C CA . GLN A 1 91 ? 1.962 18.810 16.681 1.00 40.56 91 GLN A CA 1
ATOM 707 C C . GLN A 1 91 ? 2.124 18.770 18.207 1.00 40.56 91 GLN A C 1
ATOM 709 O O . GLN A 1 91 ? 2.319 19.816 18.825 1.00 40.56 91 GLN A O 1
ATOM 714 N N . SER A 1 92 ? 2.087 17.587 18.809 1.00 35.00 92 SER A N 1
ATOM 715 C CA . SER A 1 92 ? 2.649 17.344 20.141 1.00 35.00 92 SER A CA 1
ATOM 716 C C . SER A 1 92 ? 3.460 16.048 20.071 1.00 35.00 92 SER A C 1
ATOM 718 O O . SER A 1 92 ? 2.960 15.001 19.680 1.00 35.00 92 SER A O 1
ATOM 720 N N . THR A 1 93 ? 4.788 16.153 20.070 1.00 30.88 93 THR A N 1
ATOM 721 C CA . THR A 1 93 ? 5.678 16.239 21.245 1.00 30.88 93 THR A CA 1
ATOM 722 C C . THR A 1 93 ? 6.006 14.847 21.779 1.00 30.88 93 THR A C 1
ATOM 724 O O . THR A 1 93 ? 5.178 14.171 22.377 1.00 30.88 93 THR A O 1
ATOM 727 N N . GLN A 1 94 ? 7.261 14.450 21.551 1.00 41.78 94 GLN A N 1
ATOM 728 C CA . GLN A 1 94 ? 7.942 13.388 22.281 1.00 41.78 94 GLN A CA 1
ATOM 729 C C . GLN A 1 94 ? 7.996 13.756 23.769 1.00 41.78 94 GLN A C 1
ATOM 731 O O . GLN A 1 94 ? 8.607 14.770 24.098 1.00 41.78 94 GLN A O 1
ATOM 736 N N . GLU A 1 95 ? 7.464 12.917 24.662 1.00 32.84 95 GLU A N 1
ATOM 737 C CA . GLU A 1 95 ? 7.865 12.944 26.071 1.00 32.84 95 GLU A CA 1
ATOM 738 C C . GLU A 1 95 ? 7.815 11.550 26.722 1.00 32.84 95 GLU A C 1
ATOM 740 O O . GLU A 1 95 ? 6.769 10.928 26.849 1.00 32.84 95 GLU A O 1
ATOM 745 N N . SER A 1 96 ? 9.023 11.083 27.054 1.00 35.94 96 SER A N 1
ATOM 746 C CA . SER A 1 96 ? 9.460 10.219 28.159 1.00 35.94 96 SER A CA 1
ATOM 747 C C . SER A 1 96 ? 8.497 9.217 28.819 1.00 35.94 96 SER A C 1
ATOM 749 O O . SER A 1 96 ? 7.511 9.576 29.450 1.00 35.94 96 SER A O 1
ATOM 751 N N . ALA A 1 97 ? 8.977 7.968 28.833 1.00 47.66 97 ALA A N 1
ATOM 752 C CA . ALA A 1 97 ? 8.810 6.923 29.845 1.00 47.66 97 ALA A CA 1
ATOM 753 C C . ALA A 1 97 ? 8.070 7.317 31.143 1.00 47.66 97 ALA A C 1
ATOM 755 O O . ALA A 1 97 ? 8.590 8.072 31.967 1.00 47.66 97 ALA A O 1
ATOM 756 N N . GLY A 1 98 ? 6.911 6.692 31.354 1.00 34.38 98 GLY A N 1
ATOM 757 C CA . GLY A 1 98 ? 6.192 6.645 32.623 1.00 34.38 98 GLY A CA 1
ATOM 758 C C . GLY A 1 98 ? 5.121 5.555 32.572 1.00 34.38 98 GLY A C 1
ATOM 759 O O . GLY A 1 98 ? 4.380 5.471 31.598 1.00 34.38 98 GLY A O 1
ATOM 760 N N . GLU A 1 99 ? 5.073 4.698 33.594 1.00 43.41 99 GLU A N 1
ATOM 761 C CA . GLU A 1 99 ? 4.045 3.671 33.801 1.00 43.41 99 GLU A CA 1
ATOM 762 C C . GLU A 1 99 ? 2.645 4.303 33.875 1.00 43.41 99 GLU A C 1
ATOM 764 O O . GLU A 1 99 ? 2.189 4.760 34.922 1.00 43.41 99 GLU A O 1
ATOM 769 N N . GLY A 1 100 ? 1.965 4.332 32.734 1.00 52.19 100 GLY A N 1
ATOM 770 C CA . GLY A 1 100 ? 0.555 4.661 32.567 1.00 52.19 100 GLY A CA 1
ATOM 771 C C . GLY A 1 100 ? -0.020 3.842 31.405 1.00 52.19 100 GLY A C 1
ATOM 772 O O . GLY A 1 100 ? 0.753 3.300 30.610 1.00 52.19 100 GLY A O 1
ATOM 773 N N . PRO A 1 101 ? -1.353 3.689 31.301 1.00 59.06 101 PRO A N 1
ATOM 774 C CA . PRO A 1 101 ? -1.958 2.984 30.176 1.00 59.06 101 PRO A CA 1
ATOM 775 C C . PRO A 1 101 ? -1.568 3.677 28.864 1.00 59.06 101 PRO A C 1
ATOM 777 O O . PRO A 1 101 ? -1.695 4.896 28.740 1.00 59.06 101 PRO A O 1
ATOM 780 N N . ILE A 1 102 ? -1.058 2.899 27.907 1.00 60.78 102 ILE A N 1
ATOM 781 C CA . ILE A 1 102 ? -0.639 3.401 26.595 1.00 60.78 102 ILE A CA 1
ATOM 782 C C . ILE A 1 102 ? -1.878 3.995 25.903 1.00 60.78 102 ILE A C 1
ATOM 784 O O . ILE A 1 102 ? -2.889 3.297 25.797 1.00 60.78 102 ILE A O 1
ATOM 788 N N . PRO A 1 103 ? -1.843 5.258 25.438 1.00 66.88 103 PRO A N 1
ATOM 789 C CA . PRO A 1 103 ? -2.955 5.825 24.682 1.00 66.88 103 PRO A CA 1
ATOM 790 C C . PRO A 1 103 ? -3.185 5.016 23.398 1.00 66.88 103 PRO A C 1
ATOM 792 O O . PRO A 1 103 ? -2.221 4.586 22.765 1.00 66.88 103 PRO A O 1
ATOM 795 N N . VAL A 1 104 ? -4.446 4.824 22.991 1.00 67.81 104 VAL A N 1
ATOM 796 C CA . VAL A 1 104 ? -4.828 3.975 21.839 1.00 67.81 104 VAL A CA 1
ATOM 797 C C . VAL A 1 104 ? -4.082 4.386 20.559 1.00 67.81 104 VAL A C 1
ATOM 799 O O . VAL A 1 104 ? -3.609 3.526 19.816 1.00 67.81 104 VAL A O 1
ATOM 802 N N . ALA A 1 105 ? -3.842 5.688 20.374 1.00 63.59 105 ALA A N 1
ATOM 803 C CA . ALA A 1 105 ? -3.033 6.243 19.288 1.00 63.59 105 ALA A CA 1
ATOM 804 C C . ALA A 1 105 ? -1.574 5.733 19.219 1.00 63.59 105 ALA A C 1
ATOM 806 O O . ALA A 1 105 ? -0.966 5.748 18.153 1.00 63.59 105 ALA A O 1
ATOM 807 N N . GLN A 1 106 ? -0.990 5.287 20.336 1.00 72.06 106 GLN A N 1
ATOM 808 C CA . GLN A 1 106 ? 0.375 4.741 20.415 1.00 72.06 106 GLN A CA 1
ATOM 809 C C . GLN A 1 106 ? 0.391 3.220 20.603 1.00 72.06 106 GLN A C 1
ATOM 811 O O . GLN A 1 106 ? 1.458 2.628 20.767 1.00 72.06 106 GLN A O 1
ATOM 816 N N . LEU A 1 107 ? -0.779 2.574 20.582 1.00 80.94 107 LEU A N 1
ATOM 817 C CA . LEU A 1 107 ? -0.895 1.146 20.843 1.00 80.94 107 LEU A CA 1
ATOM 818 C C . LEU A 1 107 ? -0.325 0.293 19.708 1.00 80.94 107 LEU A C 1
ATOM 820 O O . LEU A 1 107 ? 0.084 -0.836 19.959 1.00 80.94 107 LEU A O 1
ATOM 824 N N . LEU A 1 108 ? -0.302 0.802 18.473 1.00 83.81 108 LEU A N 1
ATOM 825 C CA . LEU A 1 108 ? 0.124 0.035 17.306 1.00 83.81 108 LEU A CA 1
ATOM 826 C C . LEU A 1 108 ? 1.517 0.423 16.819 1.00 83.81 108 LEU A C 1
ATOM 828 O O . LEU A 1 108 ? 1.847 1.592 16.601 1.00 83.81 108 LEU A O 1
ATOM 832 N N . GLU A 1 109 ? 2.307 -0.603 16.536 1.00 84.12 109 GLU A N 1
ATOM 833 C CA . GLU A 1 109 ? 3.535 -0.496 15.770 1.00 84.12 109 GLU A CA 1
ATOM 834 C C . GLU A 1 109 ? 3.359 -1.174 14.414 1.00 84.12 109 GLU A C 1
ATOM 836 O O . GLU A 1 109 ? 2.821 -2.276 14.311 1.00 84.12 109 GLU A O 1
ATOM 841 N N . ALA A 1 110 ? 3.855 -0.528 13.366 1.00 85.75 110 ALA A N 1
ATOM 842 C CA . ALA A 1 110 ? 3.851 -1.028 12.008 1.00 85.75 110 ALA A CA 1
ATOM 843 C C . ALA A 1 110 ? 5.238 -1.446 11.555 1.00 85.75 110 ALA A C 1
ATOM 845 O O . ALA A 1 110 ? 6.250 -0.796 11.834 1.00 85.75 110 ALA A O 1
ATOM 846 N N . LYS A 1 111 ? 5.261 -2.505 10.758 1.00 86.75 111 LYS A N 1
ATOM 847 C CA . LYS A 1 111 ? 6.425 -2.922 9.995 1.00 86.75 111 LYS A CA 1
ATOM 848 C C . LYS A 1 111 ? 6.044 -3.067 8.534 1.00 86.75 111 LYS A C 1
ATOM 850 O O . LYS A 1 111 ? 5.071 -3.741 8.207 1.00 86.75 111 LYS A O 1
ATOM 855 N N . LEU A 1 112 ? 6.832 -2.457 7.651 1.00 83.19 112 LEU A N 1
ATOM 856 C CA . LEU A 1 112 ? 6.658 -2.613 6.211 1.00 83.19 112 LEU A CA 1
ATOM 857 C C . LEU A 1 112 ? 6.897 -4.082 5.834 1.00 83.19 112 LEU A C 1
ATOM 859 O O . LEU A 1 112 ? 8.016 -4.586 5.952 1.00 83.19 112 LEU A O 1
ATOM 863 N N . SER A 1 113 ? 5.838 -4.757 5.394 1.00 79.31 113 SER A N 1
ATOM 864 C CA . SER A 1 113 ? 5.853 -6.183 5.057 1.00 79.31 113 SER A CA 1
ATOM 865 C C . SER A 1 113 ? 5.972 -6.397 3.552 1.00 79.31 113 SER A C 1
ATOM 867 O O . SER A 1 113 ? 6.716 -7.261 3.090 1.00 79.31 113 SER A O 1
ATOM 869 N N . LYS A 1 114 ? 5.287 -5.569 2.753 1.00 73.81 114 LYS A N 1
ATOM 870 C CA . LYS A 1 114 ? 5.338 -5.677 1.295 1.00 73.81 114 LYS A CA 1
ATOM 871 C C . LYS A 1 114 ? 5.142 -4.323 0.634 1.00 73.81 114 LYS A C 1
ATOM 873 O O . LYS A 1 114 ? 4.215 -3.591 0.955 1.00 73.81 114 LYS A O 1
ATOM 878 N N . LYS A 1 115 ? 5.984 -4.020 -0.351 1.00 72.06 115 LYS A N 1
ATOM 879 C CA . LYS A 1 115 ? 5.785 -2.887 -1.257 1.00 72.06 115 LYS A CA 1
ATOM 880 C C . LYS A 1 115 ? 5.193 -3.409 -2.559 1.00 72.06 115 LYS A C 1
ATOM 882 O O . LYS A 1 115 ? 5.840 -4.183 -3.266 1.00 72.06 115 LYS A O 1
ATOM 887 N N . ILE A 1 116 ? 3.954 -3.035 -2.857 1.00 68.62 116 ILE A N 1
ATOM 888 C CA . ILE A 1 116 ? 3.305 -3.396 -4.117 1.00 68.62 116 ILE A CA 1
ATOM 889 C C . ILE A 1 116 ? 3.928 -2.526 -5.220 1.00 68.62 116 ILE A C 1
ATOM 891 O O . ILE A 1 116 ? 3.963 -1.302 -5.106 1.00 68.62 116 ILE A O 1
ATOM 895 N N . MET A 1 117 ? 4.453 -3.142 -6.287 1.00 60.72 117 MET A N 1
ATOM 896 C CA . MET A 1 117 ? 4.998 -2.404 -7.434 1.00 60.72 117 MET A CA 1
ATOM 897 C C . MET A 1 117 ? 3.864 -1.577 -8.056 1.00 60.72 117 MET A C 1
ATOM 899 O O . MET A 1 117 ? 2.969 -2.152 -8.668 1.00 60.72 117 MET A O 1
ATOM 903 N N . PHE A 1 118 ? 3.912 -0.252 -7.882 1.00 61.09 118 PHE A N 1
ATOM 904 C CA . PHE A 1 118 ? 2.885 0.714 -8.312 1.00 61.09 118 PHE A CA 1
ATOM 905 C C . PHE A 1 118 ? 1.560 0.694 -7.522 1.00 61.09 118 PHE A C 1
ATOM 907 O O . PHE A 1 118 ? 0.538 1.134 -8.040 1.00 61.09 118 PHE A O 1
ATOM 914 N N . GLY A 1 119 ? 1.574 0.230 -6.269 1.00 66.31 119 GLY A N 1
ATOM 915 C CA . GLY A 1 119 ? 0.431 0.294 -5.350 1.00 66.31 119 GLY A CA 1
ATOM 916 C C . GLY A 1 119 ? 0.809 0.879 -3.983 1.00 66.31 119 GLY A C 1
ATOM 917 O O . GLY A 1 119 ? 1.966 1.262 -3.782 1.00 66.31 119 GLY A O 1
ATOM 918 N N . PRO A 1 120 ? -0.146 0.962 -3.041 1.00 71.56 120 PRO A N 1
ATOM 919 C CA . PRO A 1 120 ? 0.130 1.363 -1.668 1.00 71.56 120 PRO A CA 1
ATOM 920 C C . PRO A 1 120 ? 1.011 0.332 -0.956 1.00 71.56 120 PRO A C 1
ATOM 922 O O . PRO A 1 120 ? 1.210 -0.798 -1.408 1.00 71.56 120 PRO A O 1
ATOM 925 N N . GLU A 1 121 ? 1.573 0.749 0.168 1.00 82.69 121 GLU A N 1
ATOM 926 C CA . GLU A 1 121 ? 2.425 -0.096 0.993 1.00 82.69 121 GLU A CA 1
ATOM 927 C C . GLU A 1 121 ? 1.583 -0.977 1.926 1.00 82.69 121 GLU A C 1
ATOM 929 O O . GLU A 1 121 ? 0.557 -0.548 2.453 1.00 82.69 121 GLU A O 1
ATOM 934 N N . GLY A 1 122 ? 2.016 -2.228 2.090 1.00 85.00 122 GLY A N 1
ATOM 935 C CA . GLY A 1 122 ? 1.417 -3.206 2.987 1.00 85.00 122 GLY A CA 1
ATOM 936 C C . GLY A 1 122 ? 2.222 -3.327 4.277 1.00 85.00 122 GLY A C 1
ATOM 937 O O . GLY A 1 122 ? 3.423 -3.629 4.248 1.00 85.00 122 GLY A O 1
ATOM 938 N N . PHE A 1 123 ? 1.552 -3.138 5.406 1.00 87.50 123 PHE A N 1
ATOM 939 C CA . PHE A 1 123 ? 2.125 -3.142 6.746 1.00 87.50 123 PHE A CA 1
ATOM 940 C C . PHE A 1 123 ? 1.611 -4.330 7.552 1.00 87.50 123 PHE A C 1
ATOM 942 O O . PHE A 1 123 ? 0.456 -4.720 7.437 1.00 87.50 123 PHE A O 1
ATOM 949 N N . THR A 1 124 ? 2.464 -4.895 8.392 1.00 88.50 124 THR A N 1
ATOM 950 C CA . THR A 1 124 ? 2.030 -5.767 9.485 1.00 88.50 124 THR A CA 1
ATOM 951 C C . THR A 1 124 ? 1.965 -4.915 10.742 1.00 88.50 124 THR A C 1
ATOM 953 O O . THR A 1 124 ? 2.903 -4.156 11.005 1.00 88.50 124 THR A O 1
ATOM 956 N N . PHE A 1 125 ? 0.872 -5.022 11.496 1.00 89.56 125 PHE A N 1
ATOM 957 C CA . PHE A 1 125 ? 0.712 -4.329 12.770 1.00 89.56 125 PHE A CA 1
ATOM 958 C C . PHE A 1 125 ? 0.940 -5.286 13.935 1.00 89.56 125 PHE A C 1
ATOM 960 O O . PHE A 1 125 ? 0.582 -6.458 13.859 1.00 89.56 125 PHE A O 1
ATOM 967 N N . ARG A 1 126 ? 1.518 -4.762 15.014 1.00 86.31 126 ARG A N 1
ATOM 968 C CA . ARG A 1 126 ? 1.593 -5.416 16.322 1.00 86.31 126 ARG A CA 1
ATOM 969 C C . ARG A 1 126 ? 1.238 -4.423 17.414 1.00 86.31 126 ARG A C 1
ATOM 971 O O . ARG A 1 126 ? 1.339 -3.212 17.205 1.00 86.31 126 ARG A O 1
ATOM 978 N N . ARG A 1 127 ? 0.898 -4.926 18.595 1.00 86.00 127 ARG A N 1
ATOM 979 C CA . ARG A 1 127 ? 0.706 -4.073 19.766 1.00 86.00 127 ARG A CA 1
ATOM 980 C C . ARG A 1 127 ? 2.050 -3.702 20.400 1.00 86.00 127 ARG A C 1
ATOM 982 O O . ARG A 1 127 ? 2.936 -4.545 20.539 1.00 86.00 127 ARG A O 1
ATOM 989 N N . ALA A 1 128 ? 2.191 -2.443 20.801 1.00 82.88 128 ALA A N 1
ATOM 990 C CA . ALA A 1 128 ? 3.373 -1.905 21.474 1.00 82.88 128 ALA A CA 1
ATOM 991 C C . ALA A 1 128 ? 3.542 -2.453 22.904 1.00 82.88 128 ALA A C 1
ATOM 993 O O . ALA A 1 128 ? 4.655 -2.518 23.419 1.00 82.88 128 ALA A O 1
ATOM 994 N N . ASP A 1 129 ? 2.446 -2.885 23.535 1.00 79.75 129 ASP A N 1
ATOM 995 C CA . ASP A 1 129 ? 2.444 -3.505 24.868 1.00 79.75 129 ASP A CA 1
ATOM 996 C C . ASP A 1 129 ? 2.994 -4.945 24.884 1.00 79.75 129 ASP A C 1
ATOM 998 O O . ASP A 1 129 ? 3.179 -5.525 25.955 1.00 79.75 129 ASP A O 1
ATOM 1002 N N . GLY A 1 130 ? 3.289 -5.521 23.713 1.00 73.50 130 GLY A N 1
ATOM 1003 C CA . GLY A 1 130 ? 3.837 -6.869 23.574 1.00 73.50 130 GLY A CA 1
ATOM 1004 C C . GLY A 1 130 ? 2.805 -7.991 23.697 1.00 73.50 130 GLY A C 1
ATOM 1005 O O . GLY A 1 130 ? 3.196 -9.160 23.712 1.00 73.50 130 GLY A O 1
ATOM 1006 N N . VAL A 1 131 ? 1.508 -7.670 23.769 1.00 80.62 131 VAL A N 1
ATOM 1007 C CA . VAL A 1 131 ? 0.438 -8.673 23.735 1.00 80.62 131 VAL A CA 1
ATOM 1008 C C . VAL A 1 131 ? 0.296 -9.193 22.297 1.00 80.62 131 VAL A C 1
ATOM 1010 O O . VAL A 1 131 ? 0.104 -8.384 21.383 1.00 80.62 131 VAL A O 1
ATOM 1013 N N . PRO A 1 132 ? 0.391 -10.519 22.063 1.00 75.44 132 PRO A N 1
ATOM 1014 C CA . PRO A 1 132 ? 0.115 -11.099 20.754 1.00 75.44 132 PRO A CA 1
ATOM 1015 C C . PRO A 1 132 ? -1.289 -10.719 20.298 1.00 75.44 132 PRO A C 1
ATOM 1017 O O . PRO A 1 132 ? -2.220 -10.761 21.098 1.00 75.44 132 PRO A O 1
ATOM 1020 N N . SER A 1 133 ? -1.420 -10.344 19.031 1.00 83.50 133 SER A N 1
ATOM 1021 C CA . SER A 1 133 ? -2.671 -9.832 18.487 1.00 83.50 133 SER A CA 1
ATOM 1022 C C . SER A 1 133 ? -3.009 -10.486 17.158 1.00 83.50 133 SER A C 1
ATOM 1024 O O . SER A 1 133 ? -2.111 -10.761 16.356 1.00 83.50 133 SER A O 1
ATOM 1026 N N . VAL A 1 134 ? -4.307 -10.636 16.881 1.00 86.94 134 VAL A N 1
ATOM 1027 C CA . VAL A 1 134 ? -4.843 -11.050 15.567 1.00 86.94 134 VAL A CA 1
ATOM 1028 C C . VAL A 1 134 ? -4.336 -10.192 14.399 1.00 86.94 134 VAL A C 1
ATOM 1030 O O . VAL A 1 134 ? -4.398 -10.598 13.239 1.00 86.94 134 VAL A O 1
ATOM 1033 N N . LEU A 1 135 ? -3.805 -9.000 14.685 1.00 87.50 135 LEU A N 1
ATOM 1034 C CA . LEU A 1 135 ? -3.211 -8.103 13.699 1.00 87.50 135 LEU A CA 1
ATOM 1035 C C . LEU A 1 135 ? -1.974 -8.699 13.001 1.00 87.50 135 LEU A C 1
ATOM 1037 O O . LEU A 1 135 ? -1.752 -8.433 11.821 1.00 87.50 135 LEU A O 1
ATOM 1041 N N . GLU A 1 136 ? -1.176 -9.533 13.669 1.00 86.31 136 GLU A N 1
ATOM 1042 C CA . GLU A 1 136 ? 0.065 -10.051 13.069 1.00 86.31 136 GLU A CA 1
ATOM 1043 C C . GLU A 1 136 ? -0.187 -11.061 11.931 1.00 86.31 136 GLU A C 1
ATOM 1045 O O . GLU A 1 136 ? 0.689 -11.292 11.095 1.00 86.31 136 GLU A O 1
ATOM 1050 N N . GLU A 1 137 ? -1.394 -11.628 11.853 1.00 87.06 137 GLU A N 1
ATOM 1051 C CA . GLU A 1 137 ? -1.797 -12.609 10.835 1.00 87.06 137 GLU A CA 1
ATOM 1052 C C . GLU A 1 137 ? -2.226 -11.967 9.505 1.00 87.06 137 GLU A C 1
ATOM 1054 O O . GLU A 1 137 ? -2.506 -12.660 8.518 1.00 87.06 137 GLU A O 1
ATOM 1059 N N . HIS A 1 138 ?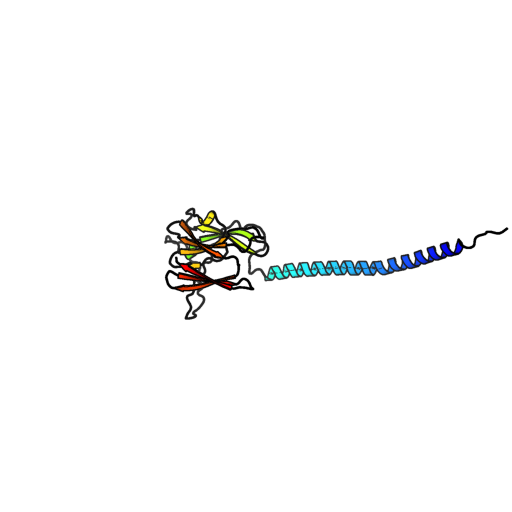 -2.306 -10.637 9.458 1.00 89.56 138 HIS A N 1
ATOM 1060 C CA . HIS A 1 138 ? -2.872 -9.894 8.341 1.00 89.56 138 HIS A CA 1
ATOM 1061 C C . HIS A 1 138 ? -1.935 -8.792 7.835 1.00 89.56 138 HIS A C 1
ATOM 1063 O O . HIS A 1 138 ? -0.988 -8.366 8.495 1.00 89.56 138 HIS A O 1
ATOM 1069 N N . ILE A 1 139 ? -2.199 -8.341 6.607 1.00 88.19 139 ILE A N 1
ATOM 1070 C CA . ILE A 1 139 ? -1.487 -7.226 5.981 1.00 88.19 139 ILE A CA 1
ATOM 1071 C C . ILE A 1 139 ? -2.470 -6.071 5.858 1.00 88.19 139 ILE A C 1
ATOM 1073 O O . ILE A 1 139 ? -3.581 -6.243 5.356 1.00 88.19 139 ILE A O 1
ATOM 1077 N N . PHE A 1 140 ? -2.044 -4.892 6.287 1.00 89.94 140 PHE A N 1
ATOM 1078 C CA . PHE A 1 140 ? -2.852 -3.687 6.343 1.00 89.94 140 PHE A CA 1
ATOM 1079 C C . PHE A 1 140 ? -2.314 -2.574 5.446 1.00 89.94 140 PHE A C 1
ATOM 1081 O O . PHE A 1 140 ? -1.151 -2.587 5.045 1.00 89.94 140 PHE A O 1
ATOM 1088 N N . GLY A 1 141 ? -3.168 -1.618 5.099 1.00 86.69 141 GLY A N 1
ATOM 1089 C CA . GLY A 1 141 ? -2.774 -0.357 4.479 1.00 86.69 141 GLY A CA 1
ATOM 1090 C C . GLY A 1 141 ? -2.106 0.595 5.471 1.00 86.69 141 GLY A C 1
ATOM 1091 O O . GLY A 1 141 ? -1.963 0.299 6.656 1.00 86.69 141 GLY A O 1
ATOM 1092 N N . SER A 1 142 ? -1.676 1.756 4.979 1.00 82.00 142 SER A N 1
ATOM 1093 C CA . SER A 1 142 ? -1.046 2.785 5.815 1.00 82.00 142 SER A CA 1
ATOM 1094 C C . SER A 1 142 ? -2.042 3.579 6.657 1.00 82.00 142 SER A C 1
ATOM 1096 O O . SER A 1 142 ? -1.628 4.248 7.602 1.00 82.00 142 SER A O 1
ATOM 1098 N N . ARG A 1 143 ? -3.333 3.563 6.304 1.00 83.19 143 ARG A N 1
ATOM 1099 C CA . ARG A 1 143 ? -4.335 4.406 6.957 1.00 83.19 143 ARG A CA 1
ATOM 1100 C C . ARG A 1 143 ? -4.907 3.705 8.182 1.00 83.19 143 ARG A C 1
ATOM 1102 O O . ARG A 1 143 ? -5.446 2.604 8.084 1.00 83.19 143 ARG A O 1
ATOM 1109 N N . VAL A 1 144 ? -4.807 4.386 9.319 1.00 85.00 144 VAL A N 1
ATOM 1110 C CA . VAL A 1 144 ? -5.382 3.973 10.600 1.00 85.00 144 VAL A CA 1
ATOM 1111 C C . VAL A 1 144 ? -6.147 5.156 11.170 1.00 85.00 144 VAL A C 1
ATOM 1113 O O . VAL A 1 144 ? -5.561 6.222 11.371 1.00 85.00 144 VAL A O 1
ATOM 1116 N N . TYR A 1 145 ? -7.443 4.970 11.414 1.00 84.38 145 TYR A N 1
ATOM 1117 C CA . TYR A 1 145 ? -8.295 5.988 12.029 1.00 84.38 145 TYR A CA 1
ATOM 1118 C C . TYR A 1 145 ? -8.708 5.552 13.430 1.00 84.38 145 TYR A C 1
ATOM 1120 O O . TYR A 1 145 ? -9.107 4.406 13.632 1.00 84.38 145 TYR A O 1
ATOM 1128 N N . GLU A 1 146 ? -8.637 6.472 14.385 1.00 83.81 146 GLU A N 1
ATOM 1129 C CA . GLU A 1 146 ? -9.156 6.265 15.739 1.00 83.81 146 GLU A CA 1
ATOM 1130 C C . GLU A 1 146 ? -10.615 6.709 15.820 1.00 83.81 146 GLU A C 1
ATOM 1132 O O . GLU A 1 146 ? -10.964 7.815 15.396 1.00 83.81 146 GLU A O 1
ATOM 1137 N N . ILE A 1 147 ? -11.455 5.827 16.357 1.00 82.56 147 ILE A N 1
ATOM 1138 C CA . ILE A 1 147 ? -12.850 6.092 16.710 1.00 82.56 147 ILE A CA 1
ATOM 1139 C C . ILE A 1 147 ? -13.081 5.686 18.172 1.00 82.56 147 ILE A C 1
ATOM 1141 O O . ILE A 1 147 ? -12.218 5.066 18.788 1.00 82.56 147 ILE A O 1
ATOM 1145 N N . GLU A 1 148 ? -14.223 6.051 18.756 1.00 79.19 148 GLU A N 1
ATOM 1146 C CA . GLU A 1 148 ? -14.468 5.804 20.190 1.00 79.19 148 GLU A CA 1
ATOM 1147 C C . GLU A 1 148 ? -14.530 4.307 20.513 1.00 79.19 148 GLU A C 1
ATOM 1149 O O . GLU A 1 148 ? -14.145 3.886 21.598 1.00 79.19 148 GLU A O 1
ATOM 1154 N N . GLU A 1 149 ? -14.988 3.505 19.554 1.00 82.12 149 GLU A N 1
ATOM 1155 C CA . GLU A 1 149 ? -15.160 2.064 19.675 1.00 82.12 149 GLU A CA 1
ATOM 1156 C C . GLU A 1 149 ? -13.839 1.301 19.476 1.00 82.12 149 GLU A C 1
ATOM 1158 O O . GLU A 1 149 ? -13.703 0.174 19.944 1.00 82.12 149 GLU A O 1
ATOM 1163 N N . GLY A 1 150 ? -12.853 1.885 18.787 1.00 85.75 150 GLY A N 1
ATOM 1164 C CA . GLY A 1 150 ? -11.595 1.210 18.475 1.00 85.75 150 GLY A CA 1
ATOM 1165 C C . GLY A 1 150 ? -10.832 1.822 17.302 1.00 85.75 150 GLY A C 1
ATOM 1166 O O . GLY A 1 150 ? -10.863 3.026 17.057 1.00 85.75 150 GLY A O 1
ATOM 1167 N N . LEU A 1 151 ? -10.111 0.976 16.564 1.00 87.50 151 LEU A N 1
ATOM 1168 C CA . LEU A 1 151 ? -9.254 1.395 15.454 1.00 87.50 151 LEU A CA 1
ATOM 1169 C C . LEU A 1 151 ? -9.798 0.883 14.122 1.00 87.50 151 LEU A C 1
ATOM 1171 O O . LEU A 1 151 ? -9.981 -0.317 13.935 1.00 87.50 151 LEU A O 1
ATOM 1175 N N . LEU A 1 152 ? -10.020 1.782 13.168 1.00 89.19 152 LEU A N 1
ATOM 1176 C CA . LEU A 1 152 ? -10.398 1.425 11.807 1.00 89.19 152 LEU A CA 1
ATOM 1177 C C . LEU A 1 152 ? -9.142 1.165 10.972 1.00 89.19 152 LEU A C 1
ATOM 1179 O O . LEU A 1 152 ? -8.288 2.044 10.827 1.00 89.19 152 LEU A O 1
ATOM 1183 N N . LEU A 1 153 ? -9.061 -0.033 10.398 1.00 90.56 153 LEU A N 1
ATOM 1184 C CA . LEU A 1 153 ? -7.908 -0.530 9.656 1.00 90.56 153 LEU A CA 1
ATOM 1185 C C . LEU A 1 153 ? -8.307 -0.987 8.249 1.00 90.56 153 LEU A C 1
ATOM 1187 O O . LEU A 1 153 ? -9.349 -1.612 8.045 1.00 90.56 153 LEU A O 1
ATOM 1191 N N . GLU A 1 154 ? -7.435 -0.738 7.277 1.00 90.00 154 GLU A N 1
ATOM 1192 C CA . GLU A 1 154 ? -7.558 -1.259 5.913 1.00 90.00 154 GLU A CA 1
ATOM 1193 C C . GLU A 1 154 ? -6.900 -2.637 5.813 1.00 90.00 154 GLU A C 1
ATOM 1195 O O . GLU A 1 154 ? -5.684 -2.715 5.684 1.00 90.00 154 GLU A O 1
ATOM 1200 N N . LYS A 1 155 ? -7.652 -3.739 5.860 1.00 91.69 155 LYS A N 1
ATOM 1201 C CA . LYS A 1 155 ? -7.085 -5.090 5.717 1.00 91.69 155 LYS A CA 1
ATOM 1202 C C . LYS A 1 155 ? -7.028 -5.512 4.248 1.00 91.69 155 LYS A C 1
ATOM 1204 O O . LYS A 1 155 ? -8.074 -5.705 3.631 1.00 91.69 155 LYS A O 1
ATOM 1209 N N . TRP A 1 156 ? -5.839 -5.750 3.702 1.00 89.94 156 TRP A N 1
ATOM 1210 C CA . TRP A 1 156 ? -5.680 -6.288 2.347 1.00 89.94 156 TRP A CA 1
ATOM 1211 C C . TRP A 1 156 ? -6.201 -7.723 2.262 1.00 89.94 156 TRP A C 1
ATOM 1213 O O . TRP A 1 156 ? -5.800 -8.586 3.043 1.00 89.94 156 TRP A O 1
ATOM 1223 N N . ASN A 1 157 ? -7.083 -7.985 1.296 1.00 88.38 157 ASN A N 1
ATOM 1224 C CA . ASN A 1 157 ? -7.589 -9.336 1.038 1.00 88.38 157 ASN A CA 1
ATOM 1225 C C . ASN A 1 157 ? -6.607 -10.144 0.176 1.00 88.38 157 ASN A C 1
ATOM 1227 O O . ASN A 1 157 ? -6.488 -11.356 0.337 1.00 88.38 157 ASN A O 1
ATOM 1231 N N . THR A 1 158 ? -5.888 -9.459 -0.713 1.00 83.69 158 THR A N 1
ATOM 1232 C CA . THR A 1 158 ? -4.879 -10.019 -1.616 1.00 83.69 158 THR A CA 1
ATOM 1233 C C . THR A 1 158 ? -3.666 -9.101 -1.682 1.00 83.69 158 THR A C 1
ATOM 1235 O O . THR A 1 158 ? -3.748 -7.891 -1.466 1.00 83.69 158 THR A O 1
ATOM 1238 N N . VAL A 1 159 ? -2.514 -9.688 -1.992 1.00 79.56 159 VAL A N 1
ATOM 1239 C CA . VAL A 1 159 ? -1.262 -8.971 -2.252 1.00 79.56 159 VAL A CA 1
ATOM 1240 C C . VAL A 1 159 ? -0.732 -9.237 -3.661 1.00 79.56 159 VAL A C 1
ATOM 1242 O O . VAL A 1 159 ? 0.436 -8.934 -3.952 1.00 79.56 159 VAL A O 1
ATOM 1245 N N . GLU A 1 160 ? -1.555 -9.838 -4.525 1.00 82.44 160 GLU A N 1
ATOM 1246 C CA . GLU A 1 160 ? -1.262 -10.021 -5.940 1.00 82.44 160 GLU A CA 1
ATOM 1247 C C . GLU A 1 160 ? -1.591 -8.746 -6.734 1.00 82.44 160 GLU A C 1
ATOM 1249 O O . GLU A 1 160 ? -2.736 -8.302 -6.737 1.00 82.44 160 GLU A O 1
ATOM 1254 N N . PRO A 1 161 ? -0.645 -8.186 -7.515 1.00 79.88 161 PRO A N 1
ATOM 1255 C CA . PRO A 1 161 ? -0.875 -6.954 -8.278 1.00 79.88 161 PRO A CA 1
ATOM 1256 C C . PRO A 1 161 ? -2.059 -6.976 -9.253 1.00 79.88 161 PRO A C 1
ATOM 1258 O O . PRO A 1 161 ? -2.534 -5.920 -9.649 1.00 79.88 161 PRO A O 1
ATOM 1261 N N . LYS A 1 162 ? -2.510 -8.162 -9.679 1.00 82.38 162 LYS A N 1
ATOM 1262 C CA . LYS A 1 162 ? -3.618 -8.320 -10.634 1.00 82.38 162 LYS A CA 1
ATOM 1263 C C . LYS A 1 162 ? -4.996 -8.169 -9.995 1.00 82.38 162 LYS A C 1
ATOM 1265 O O . LYS A 1 162 ? -5.957 -7.930 -10.714 1.00 82.38 162 LYS A O 1
ATOM 1270 N N . GLU A 1 163 ? -5.077 -8.362 -8.686 1.00 82.12 163 GLU A N 1
ATOM 1271 C CA . GLU A 1 163 ? -6.329 -8.383 -7.928 1.00 82.12 163 GLU A CA 1
ATOM 1272 C C . GLU A 1 163 ? -6.484 -7.130 -7.057 1.00 82.12 163 GLU A C 1
ATOM 1274 O O . GLU A 1 163 ? -7.471 -6.972 -6.350 1.00 82.12 163 GLU A O 1
ATOM 1279 N N . LEU A 1 164 ? -5.508 -6.221 -7.125 1.00 81.69 164 LEU A N 1
ATOM 1280 C CA . LEU A 1 164 ? -5.536 -4.945 -6.431 1.00 81.69 164 LEU A CA 1
ATOM 1281 C C . LEU A 1 164 ? -6.241 -3.865 -7.263 1.00 81.69 164 LEU A C 1
ATOM 1283 O O . LEU A 1 164 ? -6.070 -3.834 -8.485 1.00 81.69 164 LEU A O 1
ATOM 1287 N N . PRO A 1 165 ? -6.919 -2.901 -6.616 1.00 80.12 165 PRO A N 1
ATOM 1288 C CA . PRO A 1 165 ? -7.184 -2.809 -5.173 1.00 80.12 165 PRO A CA 1
ATOM 1289 C C . PRO A 1 165 ? -8.293 -3.754 -4.690 1.00 80.12 165 PRO A C 1
ATOM 1291 O O . PRO A 1 165 ? -9.394 -3.745 -5.231 1.00 80.12 165 PRO A O 1
ATOM 1294 N N . ASP A 1 166 ? -8.027 -4.483 -3.605 1.00 86.12 166 ASP A N 1
ATOM 1295 C CA . ASP A 1 166 ? -9.038 -5.260 -2.885 1.00 86.12 166 ASP A CA 1
ATOM 1296 C C . ASP A 1 166 ? -8.704 -5.348 -1.390 1.00 86.12 166 ASP A C 1
ATOM 1298 O O . ASP A 1 166 ? -7.778 -6.052 -0.967 1.00 86.12 166 ASP A O 1
ATOM 1302 N N . PHE A 1 167 ? -9.466 -4.615 -0.581 1.00 88.81 167 PHE A N 1
ATOM 1303 C CA . PHE A 1 167 ? -9.319 -4.607 0.869 1.00 88.81 167 PHE A CA 1
ATOM 1304 C C . PHE A 1 167 ? -10.673 -4.565 1.574 1.00 88.81 167 PHE A C 1
ATOM 1306 O O . PHE A 1 167 ? -11.708 -4.194 1.019 1.00 88.81 167 PHE A O 1
ATOM 1313 N N . THR A 1 168 ? -10.651 -4.970 2.836 1.00 90.69 168 THR A N 1
ATOM 1314 C CA . THR A 1 168 ? -11.784 -4.917 3.750 1.00 90.69 168 THR A CA 1
ATOM 1315 C C . THR A 1 168 ? -11.475 -3.896 4.833 1.00 90.69 168 THR A C 1
ATOM 1317 O O . THR A 1 168 ? -10.449 -4.000 5.504 1.00 90.69 168 THR A O 1
ATOM 1320 N N . LEU A 1 169 ? -12.353 -2.914 5.017 1.00 90.62 169 LEU A N 1
ATOM 1321 C CA . LEU A 1 169 ? -12.319 -2.059 6.196 1.00 90.62 169 LEU A CA 1
ATOM 1322 C C . LEU A 1 169 ? -12.731 -2.891 7.403 1.00 90.62 169 LEU A C 1
ATOM 1324 O O . LEU A 1 169 ? -13.781 -3.535 7.383 1.00 90.62 169 LEU A O 1
ATOM 1328 N N . CYS A 1 170 ? -11.906 -2.882 8.440 1.00 91.38 170 CYS A N 1
ATOM 1329 C CA . CYS A 1 170 ? -12.136 -3.632 9.662 1.00 91.38 170 CYS A CA 1
ATOM 1330 C C . CYS A 1 170 ? -12.055 -2.712 10.879 1.00 91.38 170 CYS A C 1
ATOM 1332 O O . CYS A 1 170 ? -11.195 -1.836 10.934 1.00 91.38 170 CYS A O 1
ATOM 1334 N N . LEU A 1 171 ? -12.906 -2.962 11.868 1.00 90.81 171 LEU A N 1
ATOM 1335 C CA . LEU A 1 171 ? -12.791 -2.397 13.203 1.00 90.81 171 LEU A CA 1
ATOM 1336 C C . LEU A 1 171 ? -11.969 -3.345 14.075 1.00 90.81 171 LEU A C 1
ATOM 1338 O O . LEU A 1 171 ? -12.335 -4.507 14.248 1.00 90.81 171 LEU A O 1
ATOM 1342 N N . TYR A 1 172 ? -10.866 -2.853 14.615 1.00 89.69 172 TYR A N 1
ATOM 1343 C CA . TYR A 1 172 ? -10.070 -3.545 15.612 1.00 89.69 172 TYR A CA 1
ATOM 1344 C C . TYR A 1 172 ? -10.444 -3.050 17.009 1.00 89.69 172 TYR A C 1
ATOM 1346 O O . TYR A 1 172 ? -10.361 -1.851 17.282 1.00 89.69 172 TYR A O 1
ATOM 1354 N N . LEU A 1 173 ? -10.840 -3.986 17.873 1.00 87.81 173 LEU A N 1
ATOM 1355 C CA . LEU A 1 173 ? -11.185 -3.764 19.276 1.00 87.81 173 LEU A CA 1
ATOM 1356 C C . LEU A 1 173 ? -10.000 -4.192 20.154 1.00 87.81 173 LEU A C 1
ATOM 1358 O O . LEU A 1 173 ? -9.792 -5.395 20.340 1.00 87.81 173 LEU A O 1
ATOM 1362 N N . PRO A 1 174 ? -9.208 -3.255 20.706 1.00 84.50 174 PRO A N 1
ATOM 1363 C CA . PRO A 1 174 ? -7.990 -3.610 21.430 1.00 84.50 174 PRO A CA 1
ATOM 1364 C C . PRO A 1 174 ? -8.217 -4.370 22.740 1.00 84.50 174 PRO A C 1
ATOM 1366 O O . PRO A 1 174 ? -7.331 -5.105 23.183 1.00 84.50 174 PRO A O 1
ATOM 1369 N N . GLU A 1 175 ? -9.377 -4.179 23.371 1.00 84.06 175 GLU A N 1
ATOM 1370 C CA . GLU A 1 175 ? -9.734 -4.849 24.626 1.00 84.06 175 GLU A CA 1
ATOM 1371 C C . GLU A 1 175 ? -10.032 -6.337 24.419 1.00 84.06 175 GLU A C 1
ATOM 1373 O O . GLU A 1 175 ? -9.644 -7.168 25.238 1.00 84.06 175 GLU A O 1
ATOM 1378 N N . GLU A 1 176 ? -10.681 -6.676 23.304 1.00 85.19 176 GLU A N 1
ATOM 1379 C CA . GLU A 1 176 ? -11.089 -8.047 22.980 1.00 85.19 176 GLU A CA 1
ATOM 1380 C C . GLU A 1 176 ? -10.105 -8.770 22.053 1.00 85.19 176 GLU A C 1
ATOM 1382 O O . GLU A 1 176 ? -10.264 -9.967 21.820 1.00 85.19 176 GLU A O 1
ATOM 1387 N N . ASP A 1 177 ? -9.116 -8.051 21.512 1.00 86.75 177 ASP A N 1
ATOM 1388 C CA . ASP A 1 177 ? -8.229 -8.513 20.438 1.00 86.75 177 ASP A CA 1
ATOM 1389 C C . ASP A 1 177 ? -9.012 -9.107 19.250 1.00 86.75 177 ASP A C 1
ATOM 1391 O O . ASP A 1 177 ? -8.710 -10.177 18.725 1.00 86.75 177 ASP A O 1
ATOM 1395 N N . GLN A 1 178 ? -10.072 -8.410 18.833 1.00 87.69 178 GLN A N 1
ATOM 1396 C CA . GLN A 1 178 ? -10.948 -8.852 17.748 1.00 87.69 178 GLN A CA 1
ATOM 1397 C C . GLN A 1 178 ? -10.912 -7.897 16.561 1.00 87.69 178 GLN A C 1
ATOM 1399 O O . GLN A 1 178 ? -10.914 -6.675 16.714 1.00 87.69 178 GLN A O 1
ATOM 1404 N N . LEU A 1 179 ? -10.930 -8.477 15.358 1.00 89.94 179 LEU A N 1
ATOM 1405 C CA . LEU A 1 179 ? -11.001 -7.753 14.095 1.00 89.94 179 LEU A CA 1
ATOM 1406 C C . LEU A 1 179 ? -12.357 -8.008 13.423 1.00 89.94 179 LEU A C 1
ATOM 1408 O O . LEU A 1 179 ? -12.576 -9.055 12.811 1.00 89.94 179 LEU A O 1
ATOM 1412 N N . ARG A 1 180 ? -13.270 -7.039 13.511 1.00 90.62 180 ARG A N 1
ATOM 1413 C CA . ARG A 1 180 ? -14.605 -7.110 12.909 1.00 90.62 180 ARG A CA 1
ATOM 1414 C C . ARG A 1 180 ? -14.588 -6.521 11.492 1.00 90.62 180 ARG A C 1
ATOM 1416 O O . ARG A 1 180 ? -14.313 -5.333 11.341 1.00 90.62 180 ARG A O 1
ATOM 1423 N N . PRO A 1 181 ? -14.894 -7.297 10.438 1.00 90.94 181 PRO A N 1
ATOM 1424 C CA . PRO A 1 181 ? -15.005 -6.760 9.086 1.00 90.94 181 PRO A CA 1
ATOM 1425 C C . PRO A 1 181 ? -16.264 -5.894 8.955 1.00 90.94 181 PRO A C 1
ATOM 1427 O O . PRO A 1 181 ? -17.347 -6.298 9.373 1.00 90.94 181 PRO A O 1
ATOM 1430 N N . LEU A 1 182 ? -16.117 -4.716 8.356 1.00 89.44 182 LEU A N 1
ATOM 1431 C CA . LEU A 1 182 ? -17.189 -3.743 8.159 1.00 89.44 182 LEU A CA 1
ATOM 1432 C C . LEU A 1 182 ? -17.709 -3.768 6.723 1.00 89.44 182 LEU A C 1
ATOM 1434 O O . LEU A 1 182 ? -18.889 -4.002 6.479 1.00 89.44 182 LEU A O 1
ATOM 1438 N N . THR A 1 183 ? -16.822 -3.528 5.758 1.00 88.62 183 THR A N 1
ATOM 1439 C CA . THR A 1 183 ? -17.179 -3.515 4.339 1.00 88.62 183 THR A CA 1
ATOM 1440 C C . THR A 1 183 ? -15.964 -3.764 3.455 1.00 88.62 183 THR A C 1
ATOM 1442 O O . THR A 1 183 ? -14.831 -3.490 3.851 1.00 88.62 183 THR A O 1
ATOM 1445 N N . ARG A 1 184 ? -16.194 -4.280 2.248 1.00 90.12 184 ARG A N 1
ATOM 1446 C CA . ARG A 1 184 ? -15.164 -4.508 1.231 1.00 90.12 184 ARG A CA 1
ATOM 1447 C C . ARG A 1 184 ? -15.175 -3.364 0.223 1.00 90.12 184 ARG A C 1
ATOM 1449 O O . ARG A 1 184 ? -16.236 -3.013 -0.287 1.00 90.12 184 ARG A O 1
ATOM 1456 N N . ILE A 1 185 ? -14.000 -2.819 -0.079 1.00 85.31 185 ILE A N 1
ATOM 1457 C CA . ILE A 1 185 ? -13.805 -1.728 -1.037 1.00 85.31 185 ILE A CA 1
ATOM 1458 C C . ILE A 1 185 ? -12.760 -2.163 -2.069 1.00 85.31 185 ILE A C 1
ATOM 1460 O O . ILE A 1 185 ? -11.718 -2.726 -1.732 1.00 85.31 185 ILE A O 1
ATOM 1464 N N . THR A 1 186 ? -13.046 -1.897 -3.342 1.00 83.12 186 THR A N 1
ATOM 1465 C CA . THR A 1 186 ? -12.223 -2.319 -4.486 1.00 83.12 186 THR A CA 1
ATOM 1466 C C . THR A 1 186 ? -11.598 -1.131 -5.219 1.00 83.12 186 THR A C 1
ATOM 1468 O O . THR A 1 186 ? -11.505 -1.126 -6.444 1.00 83.12 186 THR A O 1
ATOM 1471 N N . CYS A 1 187 ? -11.222 -0.077 -4.491 1.00 82.06 187 CYS A N 1
ATOM 1472 C CA . CYS A 1 187 ? -10.603 1.135 -5.036 1.00 82.06 187 CYS A CA 1
ATOM 1473 C C . CYS A 1 187 ? -9.688 1.798 -3.994 1.00 82.06 187 CYS A C 1
ATOM 1475 O O . CYS A 1 187 ? -10.004 1.815 -2.807 1.00 82.06 187 CYS A O 1
ATOM 1477 N N . PHE A 1 188 ? -8.559 2.371 -4.423 1.00 78.38 188 PHE A N 1
ATOM 1478 C CA . PHE A 1 188 ? -7.582 2.987 -3.508 1.00 78.38 188 PHE A CA 1
ATOM 1479 C C . PHE A 1 188 ? -8.027 4.337 -2.929 1.00 78.38 188 PHE A C 1
ATOM 1481 O O . PHE A 1 188 ? -7.511 4.764 -1.895 1.00 78.38 188 PHE A O 1
ATOM 1488 N N . ASP A 1 189 ? -8.948 5.027 -3.599 1.00 80.50 189 ASP A N 1
ATOM 1489 C CA . ASP A 1 189 ? -9.409 6.350 -3.193 1.00 80.50 189 ASP A CA 1
ATOM 1490 C C . ASP A 1 189 ? -10.746 6.238 -2.453 1.00 80.50 189 ASP A C 1
ATOM 1492 O O . ASP A 1 189 ? -11.827 6.179 -3.041 1.00 80.50 189 ASP A O 1
ATOM 1496 N N . TRP A 1 190 ? -10.648 6.144 -1.128 1.00 85.00 190 TRP A N 1
ATOM 1497 C CA . TRP A 1 190 ? -11.779 6.208 -0.209 1.00 85.00 190 TRP A CA 1
ATOM 1498 C C . TRP A 1 190 ? -11.494 7.201 0.917 1.00 85.00 190 TRP A C 1
ATOM 1500 O O . TRP A 1 190 ? -10.336 7.473 1.246 1.00 85.00 190 TRP A O 1
ATOM 1510 N N . HIS A 1 191 ? -12.552 7.729 1.521 1.00 83.31 191 HIS A N 1
ATOM 1511 C CA . HIS A 1 191 ? -12.479 8.562 2.714 1.00 83.31 191 HIS A CA 1
ATOM 1512 C C . HIS A 1 191 ? -13.698 8.334 3.611 1.00 83.31 191 HIS A C 1
ATOM 1514 O O . HIS A 1 191 ? -14.820 8.117 3.139 1.00 83.31 191 HIS A O 1
ATOM 1520 N N . LEU A 1 192 ? -13.481 8.399 4.924 1.00 82.12 192 LEU A N 1
ATOM 1521 C CA . LEU A 1 192 ? -14.563 8.498 5.896 1.00 82.12 192 LEU A CA 1
ATOM 1522 C C . LEU A 1 192 ? -15.179 9.897 5.766 1.00 82.12 192 LEU A C 1
ATOM 1524 O O . LEU A 1 192 ? -14.516 10.898 6.019 1.00 82.12 192 LEU A O 1
ATOM 1528 N N . SER A 1 193 ? -16.419 9.961 5.285 1.00 80.31 193 SER A N 1
ATOM 1529 C CA . SER A 1 193 ? -17.085 11.220 4.933 1.00 80.31 193 SER A CA 1
ATOM 1530 C C . SER A 1 193 ? -17.928 11.802 6.061 1.00 80.31 193 SER A C 1
ATOM 1532 O O . SER A 1 193 ? -18.057 13.018 6.148 1.00 80.31 193 SER A O 1
ATOM 1534 N N . GLU A 1 194 ? -18.512 10.947 6.899 1.00 79.56 194 GLU A N 1
ATOM 1535 C CA . GLU A 1 194 ? -19.415 11.347 7.974 1.00 79.56 194 GLU A CA 1
ATOM 1536 C C . GLU A 1 194 ? -19.458 10.249 9.042 1.00 79.56 194 GLU A C 1
ATOM 1538 O O . GLU A 1 194 ? -19.389 9.056 8.720 1.00 79.56 194 GLU A O 1
ATOM 1543 N N . ARG A 1 195 ? -19.583 10.666 10.304 1.00 78.31 195 ARG A N 1
ATOM 1544 C CA . ARG A 1 195 ? -19.859 9.795 11.449 1.00 78.31 195 ARG A CA 1
ATOM 1545 C C . ARG A 1 195 ? -21.068 10.349 12.188 1.00 78.31 195 ARG A C 1
ATOM 1547 O O . ARG A 1 195 ? -21.027 11.478 12.669 1.00 78.31 195 ARG A O 1
ATOM 1554 N N . GLU A 1 196 ? -22.111 9.539 12.300 1.00 78.31 196 GLU A N 1
ATOM 1555 C CA . GLU A 1 196 ? -23.324 9.872 13.043 1.00 78.31 196 GLU A CA 1
ATOM 1556 C C . GLU A 1 196 ? -23.596 8.755 14.057 1.00 78.31 196 GLU A C 1
ATOM 1558 O O . GLU A 1 196 ? -24.153 7.708 13.725 1.00 78.31 196 GLU A O 1
ATOM 1563 N N . GLY A 1 197 ? -23.125 8.955 15.292 1.00 77.81 197 GLY A N 1
ATOM 1564 C CA . GLY A 1 197 ? -23.186 7.949 16.355 1.00 77.81 197 GLY A CA 1
ATOM 1565 C C . GLY A 1 197 ? -22.539 6.628 15.933 1.00 77.81 197 GLY A C 1
ATOM 1566 O O . GLY A 1 197 ? -21.355 6.591 15.608 1.00 77.81 197 GLY A O 1
ATOM 1567 N N . ASP A 1 198 ? -23.361 5.580 15.885 1.00 81.62 198 ASP A N 1
ATOM 1568 C CA . ASP A 1 198 ? -22.996 4.195 15.557 1.00 81.62 198 ASP A CA 1
ATOM 1569 C C . ASP A 1 198 ? -22.896 3.925 14.040 1.00 81.62 198 ASP A C 1
ATOM 1571 O O . ASP A 1 198 ? -22.802 2.785 13.591 1.00 81.62 198 ASP A O 1
ATOM 1575 N N . THR A 1 199 ? -22.997 4.973 13.214 1.00 83.94 199 THR A N 1
ATOM 1576 C CA . THR A 1 199 ? -23.030 4.859 11.753 1.00 83.94 199 THR A CA 1
ATOM 1577 C C . THR A 1 199 ? -21.842 5.572 11.113 1.00 83.94 199 THR A C 1
ATOM 1579 O O . THR A 1 199 ? -21.652 6.779 11.279 1.00 83.94 199 THR A O 1
ATOM 1582 N N . LEU A 1 200 ? -21.065 4.828 10.325 1.00 86.00 200 LEU A N 1
ATOM 1583 C CA . LEU A 1 200 ? -19.940 5.323 9.535 1.00 86.00 200 LEU A CA 1
ATOM 1584 C C . LEU A 1 200 ? -20.313 5.384 8.056 1.00 86.00 200 LEU A C 1
ATOM 1586 O O . LEU A 1 200 ? -20.801 4.407 7.485 1.00 86.00 200 LEU A O 1
ATOM 1590 N N . ARG A 1 201 ? -20.047 6.522 7.410 1.00 84.81 201 ARG A N 1
ATOM 1591 C CA . ARG A 1 201 ? -20.301 6.718 5.981 1.00 84.81 201 ARG A CA 1
ATOM 1592 C C . ARG A 1 201 ? -18.993 6.864 5.216 1.00 84.81 201 ARG A C 1
ATOM 1594 O O . ARG A 1 201 ? -18.336 7.906 5.268 1.00 84.81 201 ARG A O 1
ATOM 1601 N N . PHE A 1 202 ? -18.660 5.854 4.431 1.00 86.62 202 PHE A N 1
ATOM 1602 C CA . PHE A 1 202 ? -17.503 5.841 3.547 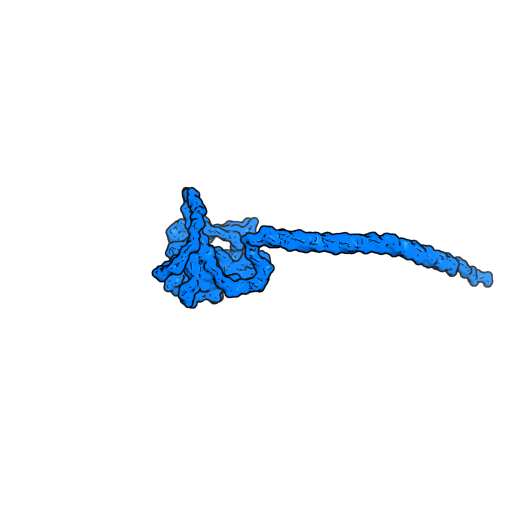1.00 86.62 202 PHE A CA 1
ATOM 1603 C C . PHE A 1 202 ? -17.902 6.297 2.152 1.00 86.62 202 PHE A C 1
ATOM 1605 O O . PHE A 1 202 ? -18.887 5.816 1.600 1.00 86.62 202 PHE A O 1
ATOM 1612 N N . LYS A 1 203 ? -17.124 7.202 1.567 1.00 86.25 203 LYS A N 1
ATOM 1613 C CA . LYS A 1 203 ? -17.230 7.556 0.152 1.00 86.25 203 LYS A CA 1
ATOM 1614 C C . LYS A 1 203 ? -15.991 7.078 -0.563 1.00 86.25 203 LYS A C 1
ATOM 1616 O O . LYS A 1 203 ? -14.886 7.206 -0.037 1.00 86.25 203 LYS A O 1
ATOM 1621 N N . TRP A 1 204 ? -16.175 6.555 -1.760 1.00 84.50 204 TRP A N 1
ATOM 1622 C CA . TRP A 1 204 ? -15.071 6.083 -2.573 1.00 84.50 204 TRP A CA 1
ATOM 1623 C C . TRP A 1 204 ? -15.254 6.460 -4.035 1.00 84.50 204 TRP A C 1
ATOM 1625 O O . TRP A 1 204 ? -16.374 6.722 -4.478 1.00 84.50 204 TRP A O 1
ATOM 1635 N N . PHE A 1 205 ? -14.144 6.544 -4.763 1.00 80.88 205 PHE A N 1
ATOM 1636 C CA . PHE A 1 205 ? -14.113 6.952 -6.162 1.00 80.88 205 PHE A CA 1
ATOM 1637 C C . PHE A 1 205 ? -13.024 6.179 -6.912 1.00 80.88 205 PHE A C 1
ATOM 1639 O O . PHE A 1 205 ? -11.887 6.105 -6.464 1.00 80.88 205 PHE A O 1
ATOM 1646 N N . ASP A 1 206 ? -13.345 5.590 -8.060 1.00 77.44 206 ASP A N 1
ATOM 1647 C CA . ASP A 1 206 ? -12.382 4.813 -8.860 1.00 77.44 206 ASP A CA 1
ATOM 1648 C C . ASP A 1 206 ? -11.865 5.563 -10.105 1.00 77.44 206 ASP A C 1
ATOM 1650 O O . ASP A 1 206 ? -11.106 5.012 -10.903 1.00 77.44 206 ASP A O 1
ATOM 1654 N N . GLY A 1 207 ? -12.260 6.830 -10.279 1.00 76.50 207 GLY A N 1
ATOM 1655 C CA . GLY A 1 207 ? -11.973 7.634 -11.472 1.00 76.50 207 GLY A CA 1
ATOM 1656 C C . GLY A 1 207 ? -13.116 7.680 -12.491 1.00 76.50 207 GLY A C 1
ATOM 1657 O O . GLY A 1 207 ? -13.155 8.593 -13.315 1.00 76.50 207 GLY A O 1
ATOM 1658 N N . ILE A 1 208 ? -14.055 6.733 -12.431 1.00 76.69 208 ILE A N 1
ATOM 1659 C CA . ILE A 1 208 ? -15.191 6.597 -13.355 1.00 76.69 208 ILE A CA 1
ATOM 1660 C C . ILE A 1 208 ? -16.517 6.618 -12.583 1.00 76.69 208 ILE A C 1
ATOM 1662 O O . ILE A 1 208 ? -17.480 7.252 -13.016 1.00 76.69 208 ILE A O 1
ATOM 1666 N N . GLN A 1 209 ? -16.567 5.940 -11.442 1.00 74.19 209 GLN A N 1
ATOM 1667 C CA . GLN A 1 209 ? -17.717 5.765 -10.570 1.00 74.19 209 GLN A CA 1
ATOM 1668 C C . GLN A 1 209 ? -17.320 6.078 -9.128 1.00 74.19 209 GLN A C 1
ATOM 1670 O O . GLN A 1 209 ? -16.177 5.895 -8.709 1.00 74.19 209 GLN A O 1
ATOM 1675 N N . GLY A 1 210 ? -18.282 6.577 -8.364 1.00 79.38 210 GLY A N 1
ATOM 1676 C CA . GLY A 1 210 ? -18.141 6.724 -6.928 1.00 79.38 210 GLY A CA 1
ATOM 1677 C C . GLY A 1 210 ? -19.435 6.336 -6.248 1.00 79.38 210 GLY A C 1
ATOM 1678 O O . GLY A 1 210 ? -20.517 6.582 -6.785 1.00 79.38 210 GLY A O 1
ATOM 1679 N N . ASP A 1 211 ? -19.310 5.725 -5.079 1.00 81.50 211 ASP A N 1
ATOM 1680 C CA . ASP A 1 211 ? -20.449 5.295 -4.283 1.00 81.50 211 ASP A CA 1
ATOM 1681 C C . ASP A 1 211 ? -20.223 5.618 -2.805 1.00 81.50 211 ASP A C 1
ATOM 1683 O O . ASP A 1 211 ? -19.134 6.005 -2.365 1.00 81.50 211 ASP A O 1
ATOM 1687 N N . THR A 1 212 ? -21.299 5.516 -2.037 1.00 84.50 212 THR A N 1
ATOM 1688 C CA . THR A 1 212 ? -21.305 5.726 -0.599 1.00 84.50 212 THR A CA 1
ATOM 1689 C C . THR A 1 212 ? -21.728 4.444 0.095 1.00 84.50 212 THR A C 1
ATOM 1691 O O . THR A 1 212 ? -22.831 3.949 -0.117 1.00 84.50 212 THR A O 1
ATOM 1694 N N . VAL A 1 213 ? -20.876 3.939 0.980 1.00 86.06 213 VAL A N 1
ATOM 1695 C CA . VAL A 1 213 ? -21.184 2.782 1.816 1.00 86.06 213 VAL A CA 1
ATOM 1696 C C . VAL A 1 213 ? -21.431 3.250 3.239 1.00 86.06 213 VAL A C 1
ATOM 1698 O O . VAL A 1 213 ? -20.594 3.921 3.839 1.00 86.06 213 VAL A O 1
ATOM 1701 N N . VAL A 1 214 ? -22.589 2.882 3.775 1.00 85.94 214 VAL A N 1
ATOM 1702 C CA . VAL A 1 214 ? -22.962 3.134 5.165 1.00 85.94 214 VAL A CA 1
ATOM 1703 C C . VAL A 1 214 ? -22.785 1.840 5.949 1.00 85.94 214 VAL A C 1
ATOM 1705 O O . VAL A 1 214 ? -23.259 0.787 5.526 1.00 85.94 214 VAL A O 1
ATOM 1708 N N . VAL A 1 215 ? -22.085 1.922 7.072 1.00 85.94 215 VAL A N 1
ATOM 1709 C CA . VAL A 1 215 ? -21.791 0.802 7.964 1.00 85.94 215 VAL A CA 1
ATOM 1710 C C . VAL A 1 215 ? -22.309 1.143 9.353 1.00 85.94 215 VAL A C 1
ATOM 1712 O O . VAL A 1 215 ? -22.112 2.261 9.818 1.00 85.94 215 VAL A O 1
ATOM 1715 N N . HIS A 1 216 ? -22.923 0.165 10.011 1.00 82.81 216 HIS A N 1
ATOM 1716 C CA . HIS A 1 216 ? -23.300 0.239 11.420 1.00 82.81 216 HIS A CA 1
ATOM 1717 C C . HIS A 1 216 ? -22.293 -0.554 12.264 1.00 82.81 216 HIS A C 1
ATOM 1719 O O . HIS A 1 216 ? -21.883 -1.650 11.852 1.00 82.81 216 HIS A O 1
ATOM 1725 N N . LEU A 1 217 ? -21.856 0.037 13.376 1.00 78.69 217 LEU A N 1
ATOM 1726 C CA . LEU A 1 217 ? -20.815 -0.492 14.257 1.00 78.69 217 LEU A CA 1
ATOM 1727 C C . LEU A 1 217 ? -21.327 -1.585 15.210 1.00 78.69 217 LEU A C 1
ATOM 1729 O O . LEU A 1 217 ? -22.425 -2.155 15.015 1.00 78.69 217 LEU A O 1
#

Secondary structure (DSSP, 8-state):
------SHHHHHHHHHHHHHHHHHHHHHHHHHHHHHHHHHHHHHHHHHHHHHHHHHHTTTS---------S-EE---EE----SS-------------SSPPPGGGSEEEEEEEE-TTSPEEEEEEETT----GGGGS-EEEEEEEETTEEEEEEES---TTT-S-EEEEEEETTTTEEEEEEEE--SEEEEEEEETTEEEEEEE-SS-EEEEEEE-

Sequence (217 aa):
MLFMNNSSSISTGLHHLFRYIWNGIFVLSYPILATFGLLFIGLTYLFSGISRLLTRFRSGEEEMSPTLSGSWKTVQVQAFLNDAAGASVAQSTQESAGEGPIPVAQLLEAKLSKKIMFGPEGFTFRRADGVPSVLEEHIFGSRVYEIEEGLLLEKWNTVEPKELPDFTLCLYLPEEDQLRPLTRITCFDWHLSEREGDTLRFKWFDGIQGDTVVVHL